Protein AF-A0A1H8YNR8-F1 (afdb_monomer_lite)

Secondary structure (DSSP, 8-state):
-----GGGGS----S----SSEEE-TTS-HHHHHHHHHHHHS-SSHHHHHHHHHHHHHHHHHTT-HHHHHHHHHHHHHHHHHHHHHHHHHHH-----SS---GGGSSTTSSEEEGGGGGGG-HHHHHHHHHHHHHHHHHHH-GGGGGS-TTHHHHHHHHHHHHHHHHHHTHHHHHHHHHHHTSGGGHHHHHHHHHHHHHHHHHHHHHHHHHHHHHHHHHHHHHHHHHHHHHHHHHHHHHHHHTS-HHHHHHHHHHHHHHHHHHHHHHHHHTT----TTTS---S----HHHHHHHHHHHHTTGGGGTS-------

Radius of gyration: 39.48 Å; chains: 1; bounding box: 94×90×101 Å

Organism: NCBI:txid394193

Foldseek 3Di:
DDPPDLVVPPPPPDPPLLPAFKAWDLPDDPVRLVVVLCCQLPPVCLVVLLVVLVVQLVVCVVVVNVVSNVSSVVSNVVSNVSSVLSNCCVRHVDHPDPPDDRPCLPDALPTMHGLVNCVVVDPLLSVLSRLLRVLLSLCVPQSLCVVDDVCVSSVSSNLSSVLNVLSVVCPVLSVVLVVLCVDPVSVVVSVVSVVVNVVSSVVSSVSSVVSNVVSVVSVVVSVVVVVVVVVVVVVVVVVVVVVPDVVVVVVVVVVVVVVVVVVVVVVCVVVVVDDDPVPPPPDDDDDDVVNVVVVVVVVVVCVVVVVPPPPPDDD

Sequence (315 aa):
MARRGITARVTAGSIDEESGGTLWNPHLSLARRVWEIRRTVFSREVPFLVLGGALLVVIGFVAGMWGFALLGAFIVFCGLGTGLANLRCLTLGQCAHPDGLCRLDERPGIALFRSRDFTGMGSMARGIASRAIDAVGELHDTPAHAWLDPGLPSTAHRLAWEVLHCLDRTRRARTLAFQLAQNPAHAVLAGALAEAIDALDHRLDEAAQSLSGCAVLAREWTRALHDAELRRDGEQELRSTRMIAPDALTAATESLLQQTFCRVTAARDLTDSGPFPWEQPRTTRFPSAAGHQFTEAARRFGIQRRLTGEETGLS

pLDDT: mean 82.24, std 17.2, range [38.12, 98.44]

Structure (mmCIF, N/CA/C/O backbone):
data_AF-A0A1H8YNR8-F1
#
_entry.id   AF-A0A1H8YNR8-F1
#
loop_
_atom_site.group_PDB
_atom_site.id
_atom_site.type_symbol
_atom_site.label_atom_id
_atom_site.label_alt_id
_atom_site.label_comp_id
_atom_site.label_asym_id
_atom_site.label_entity_id
_atom_site.label_seq_id
_atom_site.pdbx_PDB_ins_code
_atom_site.Cartn_x
_atom_site.Cartn_y
_atom_site.Cartn_z
_atom_site.occupancy
_atom_site.B_iso_or_equiv
_atom_site.auth_seq_id
_atom_site.auth_comp_id
_a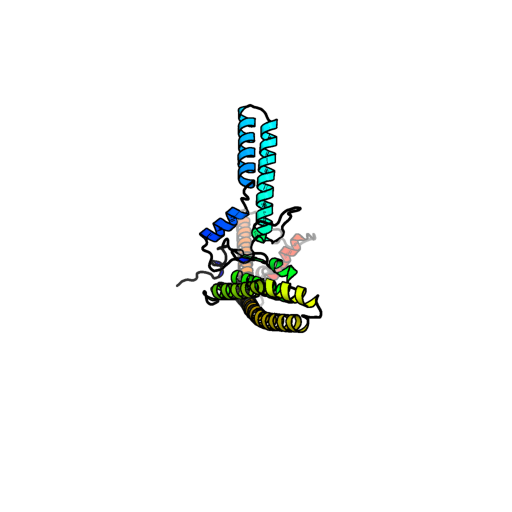tom_site.auth_asym_id
_atom_site.auth_atom_id
_atom_site.pdbx_PDB_model_num
ATOM 1 N N . MET A 1 1 ? 0.740 -3.306 -38.869 1.00 40.38 1 MET A N 1
ATOM 2 C CA . MET A 1 1 ? -0.077 -3.750 -37.715 1.00 40.38 1 MET A CA 1
ATOM 3 C C . MET A 1 1 ? 0.793 -3.749 -36.465 1.00 40.38 1 MET A C 1
ATOM 5 O O . MET A 1 1 ? 1.963 -4.093 -36.549 1.00 40.38 1 MET A O 1
ATOM 9 N N . ALA A 1 2 ? 0.273 -3.190 -35.373 1.00 40.12 2 ALA A N 1
ATOM 10 C CA . ALA A 1 2 ? 1.033 -2.442 -34.373 1.00 40.12 2 ALA A CA 1
ATOM 11 C C . ALA A 1 2 ? 1.849 -3.307 -33.395 1.00 40.12 2 ALA A C 1
ATOM 13 O O . ALA A 1 2 ? 1.338 -3.817 -32.405 1.00 40.12 2 ALA A O 1
ATOM 14 N N . ARG A 1 3 ? 3.161 -3.367 -33.637 1.00 45.75 3 ARG A N 1
ATOM 15 C CA . ARG A 1 3 ? 4.204 -3.828 -32.711 1.00 45.75 3 ARG A CA 1
ATOM 16 C C . ARG A 1 3 ? 4.510 -2.711 -31.692 1.00 45.75 3 ARG A C 1
ATOM 18 O O . ARG A 1 3 ? 5.610 -2.172 -31.671 1.00 45.75 3 ARG A O 1
ATOM 25 N N . ARG A 1 4 ? 3.511 -2.273 -30.911 1.00 44.75 4 ARG A N 1
ATOM 26 C CA . ARG A 1 4 ? 3.743 -1.383 -29.756 1.00 44.75 4 ARG A CA 1
ATOM 27 C C . ARG A 1 4 ? 4.123 -2.266 -28.575 1.00 44.75 4 ARG A C 1
ATOM 29 O O . ARG A 1 4 ? 3.295 -3.021 -28.080 1.00 44.75 4 ARG A O 1
ATOM 36 N N . GLY A 1 5 ? 5.410 -2.224 -28.239 1.00 45.09 5 GLY A N 1
ATOM 37 C CA . GLY A 1 5 ? 6.041 -3.064 -27.233 1.00 45.09 5 GLY A CA 1
ATOM 38 C C . GLY A 1 5 ? 5.342 -2.979 -25.885 1.00 45.09 5 GLY A C 1
ATOM 39 O O . GLY A 1 5 ? 5.002 -1.897 -25.411 1.00 45.09 5 GLY A O 1
ATOM 40 N N . ILE A 1 6 ? 5.188 -4.146 -25.270 1.00 52.75 6 ILE A N 1
ATOM 41 C CA . ILE A 1 6 ? 4.871 -4.320 -23.849 1.00 52.75 6 ILE A CA 1
ATOM 42 C C . ILE A 1 6 ? 5.869 -3.511 -22.990 1.00 52.75 6 ILE A C 1
ATOM 44 O O . ILE A 1 6 ? 5.486 -2.908 -21.995 1.00 52.75 6 ILE A O 1
ATOM 48 N N . THR A 1 7 ? 7.097 -3.335 -23.484 1.00 48.94 7 THR A N 1
ATOM 49 C CA . THR A 1 7 ? 8.152 -2.482 -22.922 1.00 48.94 7 THR A CA 1
ATOM 50 C C . THR A 1 7 ? 7.847 -0.978 -22.891 1.00 48.94 7 THR A C 1
ATOM 52 O O . THR A 1 7 ? 8.405 -0.270 -22.060 1.00 48.94 7 THR A O 1
ATOM 55 N N . ALA A 1 8 ? 6.955 -0.450 -23.739 1.00 40.81 8 ALA A N 1
ATOM 56 C CA . ALA A 1 8 ? 6.658 0.990 -23.788 1.00 40.81 8 ALA A CA 1
ATOM 57 C C . ALA A 1 8 ? 5.539 1.431 -22.826 1.00 40.81 8 ALA A C 1
ATOM 59 O O . ALA A 1 8 ? 5.190 2.610 -22.796 1.00 40.81 8 ALA A O 1
ATOM 60 N N . ARG A 1 9 ? 4.947 0.505 -22.060 1.00 43.91 9 ARG A N 1
ATOM 61 C CA . ARG A 1 9 ? 3.825 0.797 -21.151 1.00 43.91 9 ARG A CA 1
ATOM 62 C C . ARG A 1 9 ? 4.182 0.618 -19.668 1.00 43.91 9 ARG A C 1
ATOM 64 O O . ARG A 1 9 ? 3.290 0.483 -18.846 1.00 43.91 9 ARG A O 1
ATOM 71 N N . VAL A 1 10 ? 5.476 0.648 -19.340 1.00 43.91 10 VAL A N 1
ATOM 72 C CA . VAL A 1 10 ? 5.990 0.600 -17.955 1.00 43.91 10 VAL A CA 1
ATOM 73 C C . VAL A 1 10 ? 6.553 1.964 -17.501 1.00 43.91 10 VAL A C 1
ATOM 75 O O . VAL A 1 10 ? 6.881 2.153 -16.340 1.00 43.91 10 VAL A O 1
ATOM 78 N N . THR A 1 11 ? 6.600 2.975 -18.376 1.00 38.22 11 THR A N 1
ATOM 79 C CA . THR A 1 11 ? 7.154 4.316 -18.085 1.00 38.22 11 THR A CA 1
ATOM 80 C C . THR A 1 11 ? 6.099 5.422 -18.026 1.00 38.22 11 THR A C 1
ATOM 82 O O . THR A 1 11 ? 6.303 6.535 -18.504 1.00 38.22 11 THR A O 1
ATOM 85 N N . ALA A 1 12 ? 4.967 5.137 -17.391 1.00 38.25 12 ALA A N 1
ATOM 86 C CA . ALA A 1 12 ? 4.150 6.179 -16.782 1.00 38.25 12 ALA A CA 1
ATOM 87 C C . ALA A 1 12 ? 4.132 5.897 -15.282 1.00 38.25 12 ALA A C 1
ATOM 89 O O . ALA A 1 12 ? 3.215 5.255 -14.785 1.00 38.25 12 ALA A O 1
ATOM 90 N N . GLY A 1 13 ? 5.187 6.328 -14.584 1.00 38.12 13 GLY A N 1
ATOM 91 C CA . GLY A 1 13 ? 5.163 6.417 -13.128 1.00 38.12 13 GLY A CA 1
ATOM 92 C C . GLY A 1 13 ? 4.046 7.379 -12.746 1.00 38.12 13 GLY A C 1
ATOM 93 O O . GLY A 1 13 ? 4.208 8.597 -12.836 1.00 38.12 13 GLY A O 1
ATOM 94 N N . SER A 1 14 ? 2.874 6.826 -12.439 1.00 41.03 14 SER A N 1
ATOM 95 C CA . SER A 1 14 ? 1.768 7.571 -11.866 1.00 41.03 14 SER A CA 1
ATOM 96 C C . SER A 1 14 ? 2.182 8.023 -10.478 1.00 41.03 14 SER A C 1
ATOM 98 O O . SER A 1 14 ? 2.732 7.253 -9.703 1.00 41.03 14 SER A O 1
ATOM 100 N N . ILE A 1 15 ? 1.853 9.266 -10.152 1.00 43.34 15 ILE A N 1
ATOM 101 C CA . ILE A 1 15 ? 2.054 9.911 -8.845 1.00 43.34 15 ILE A CA 1
ATOM 102 C C . ILE A 1 15 ? 1.228 9.227 -7.717 1.00 43.34 15 ILE A C 1
ATOM 104 O O . ILE A 1 15 ? 1.215 9.692 -6.585 1.00 43.34 15 ILE A O 1
ATOM 108 N N . ASP A 1 16 ? 0.594 8.088 -7.997 1.00 46.31 16 ASP A N 1
ATOM 109 C CA . ASP A 1 16 ? -0.162 7.256 -7.058 1.00 46.31 16 ASP A CA 1
ATOM 110 C C . ASP A 1 16 ? 0.677 6.072 -6.538 1.00 46.31 16 ASP A C 1
ATOM 112 O O . ASP A 1 16 ? 0.177 4.962 -6.405 1.00 46.31 16 ASP A O 1
ATOM 116 N N . GLU A 1 17 ? 1.965 6.292 -6.258 1.00 47.72 17 GLU A N 1
ATOM 117 C CA . GLU A 1 17 ? 2.782 5.337 -5.499 1.00 47.72 17 GLU A CA 1
ATOM 118 C C . GLU A 1 17 ? 2.290 5.391 -4.037 1.00 47.72 17 GLU A C 1
ATOM 120 O O . GLU A 1 17 ? 2.784 6.161 -3.207 1.00 47.72 17 GLU A O 1
ATOM 125 N N . GLU A 1 18 ? 1.214 4.649 -3.745 1.00 50.44 18 GLU A N 1
ATOM 126 C CA . GLU A 1 18 ? 0.575 4.505 -2.426 1.00 50.44 18 GLU A CA 1
ATOM 127 C C . GLU A 1 18 ? 1.484 3.639 -1.524 1.00 50.44 18 GLU A C 1
ATOM 129 O O . GLU A 1 18 ? 1.101 2.599 -0.995 1.00 50.44 18 GLU A O 1
ATOM 134 N N . SER A 1 19 ? 2.749 4.046 -1.367 1.00 47.44 19 SER A N 1
ATOM 135 C CA . SER A 1 19 ? 3.741 3.288 -0.613 1.00 47.44 19 SER A CA 1
ATOM 136 C C . SER A 1 19 ? 3.553 3.527 0.888 1.00 47.44 19 SER A C 1
ATOM 138 O O . SER A 1 19 ? 3.865 4.608 1.394 1.00 47.44 19 SER A O 1
ATOM 140 N N . GLY A 1 20 ? 3.111 2.499 1.614 1.00 57.16 20 GLY A N 1
ATOM 141 C CA . GLY A 1 20 ? 3.357 2.390 3.055 1.00 57.16 20 GLY A CA 1
ATOM 142 C C . GLY A 1 20 ? 2.127 2.455 3.956 1.00 57.16 20 GLY A C 1
ATOM 143 O O . GLY A 1 20 ? 1.989 3.366 4.768 1.00 57.16 20 GLY A O 1
ATOM 144 N N . GLY A 1 21 ? 1.272 1.431 3.908 1.00 76.31 21 GLY A N 1
ATOM 145 C CA . GLY A 1 21 ? 0.349 1.147 5.014 1.00 76.31 21 GLY A CA 1
ATOM 146 C C . GLY A 1 21 ? -0.762 2.182 5.220 1.00 76.31 21 GLY A C 1
ATOM 147 O O . GLY A 1 21 ? -1.295 2.287 6.331 1.00 76.31 21 GLY A O 1
ATOM 148 N N . THR A 1 22 ? -1.116 2.929 4.170 1.00 88.75 22 THR A N 1
ATOM 149 C CA . THR A 1 22 ? -2.253 3.855 4.148 1.00 88.75 22 THR A CA 1
ATOM 150 C C . THR A 1 22 ? -3.219 3.488 3.027 1.00 88.75 22 THR A C 1
ATOM 152 O O . THR A 1 22 ? -2.767 3.140 1.946 1.00 88.75 22 THR A O 1
ATOM 155 N N . LEU A 1 23 ? -4.523 3.613 3.264 1.00 92.44 23 LEU A N 1
ATOM 156 C CA . LEU A 1 23 ? -5.569 3.445 2.258 1.00 92.44 23 LEU A CA 1
ATOM 157 C C . LEU A 1 23 ? -6.433 4.703 2.218 1.00 92.44 23 LEU A C 1
ATOM 159 O O . LEU A 1 23 ? -7.074 5.047 3.218 1.00 92.44 23 LEU A O 1
ATOM 163 N N . TRP A 1 24 ? -6.474 5.391 1.078 1.00 92.62 24 TRP A N 1
ATOM 164 C CA . TRP A 1 24 ? -7.341 6.563 0.906 1.00 92.62 24 TRP A CA 1
ATOM 165 C C . TRP A 1 24 ? -8.812 6.181 0.733 1.00 92.62 24 TRP A C 1
ATOM 167 O O . TRP A 1 24 ? -9.140 5.122 0.208 1.00 92.62 24 TRP A O 1
ATOM 177 N N . ASN A 1 25 ? -9.725 7.073 1.113 1.00 94.00 25 ASN A N 1
ATOM 178 C CA . ASN A 1 25 ? -11.150 6.870 0.873 1.00 94.00 25 ASN A CA 1
ATOM 179 C C . ASN A 1 25 ? -11.435 6.845 -0.649 1.00 94.00 25 ASN A C 1
ATOM 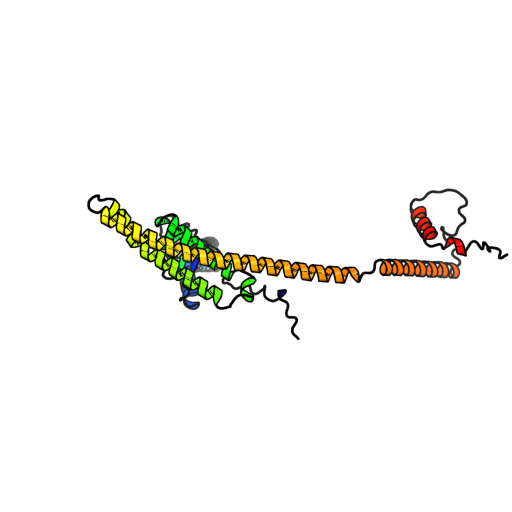181 O O . ASN A 1 25 ? -11.162 7.836 -1.348 1.00 94.00 25 ASN A O 1
ATOM 185 N N . PRO A 1 26 ? -11.999 5.747 -1.189 1.00 94.00 26 PRO A N 1
ATOM 186 C CA . PRO A 1 26 ? -12.249 5.599 -2.621 1.00 94.00 26 PRO A CA 1
ATOM 187 C C . PRO A 1 26 ? -13.319 6.569 -3.139 1.00 94.00 26 PRO A C 1
ATOM 189 O O . PRO A 1 26 ? -13.349 6.870 -4.329 1.00 94.00 26 PRO A O 1
ATOM 192 N N . HIS A 1 27 ? -14.165 7.111 -2.261 1.00 93.50 27 HIS A N 1
ATOM 193 C CA . HIS A 1 27 ? -15.209 8.074 -2.618 1.00 93.50 27 HIS A CA 1
ATOM 194 C C . HIS A 1 27 ? -14.721 9.528 -2.631 1.00 93.50 27 HIS A C 1
ATOM 196 O O . HIS A 1 27 ? -15.471 10.428 -3.018 1.00 93.50 27 HIS A O 1
ATOM 202 N N . LEU A 1 28 ? -13.479 9.791 -2.213 1.00 91.50 28 LEU A N 1
ATOM 203 C CA . LEU A 1 28 ? -12.917 11.134 -2.289 1.00 91.50 28 LEU A CA 1
ATOM 204 C C . LEU A 1 28 ? -12.504 11.484 -3.714 1.00 91.50 28 LEU A C 1
ATOM 206 O O . LEU A 1 28 ? -11.712 10.780 -4.338 1.00 91.50 28 LEU A O 1
ATOM 210 N N . SER A 1 29 ? -12.958 12.647 -4.181 1.00 92.06 29 SER A N 1
ATOM 211 C CA . SER A 1 29 ? -12.453 13.239 -5.417 1.00 92.06 29 SER A CA 1
ATOM 212 C C . SER A 1 29 ? -10.966 13.583 -5.296 1.00 92.06 29 SER A C 1
ATOM 214 O O . SER A 1 29 ? -10.481 13.938 -4.219 1.00 92.06 29 SER A O 1
ATOM 216 N N . LEU A 1 30 ? -10.240 13.550 -6.417 1.00 89.25 30 LEU A N 1
ATOM 217 C CA . LEU A 1 30 ? -8.812 13.888 -6.455 1.00 89.25 30 LEU A CA 1
ATOM 218 C C . LEU A 1 30 ? -8.541 15.303 -5.925 1.00 89.25 30 LEU A C 1
ATOM 220 O O . LEU A 1 30 ? -7.628 15.499 -5.130 1.00 89.25 30 LEU A O 1
ATOM 224 N N . ALA A 1 31 ? -9.391 16.277 -6.268 1.00 91.06 31 ALA A N 1
ATOM 225 C CA . ALA A 1 31 ? -9.300 17.636 -5.730 1.00 91.06 31 ALA A CA 1
ATOM 226 C C . ALA A 1 31 ? -9.410 17.658 -4.198 1.00 91.06 31 ALA A C 1
ATOM 228 O O . ALA A 1 31 ? -8.692 18.407 -3.534 1.00 91.06 31 ALA A O 1
ATOM 229 N N . ARG A 1 32 ? -10.278 16.813 -3.625 1.00 90.00 32 ARG A N 1
ATOM 230 C CA . ARG A 1 32 ? -10.413 16.702 -2.175 1.00 90.00 32 ARG A CA 1
ATOM 231 C C . ARG A 1 32 ? -9.222 15.987 -1.545 1.00 90.00 32 ARG A C 1
ATOM 233 O O . ARG A 1 32 ? -8.761 16.456 -0.513 1.00 90.00 32 ARG A O 1
ATOM 240 N N . ARG A 1 33 ? -8.685 14.932 -2.168 1.00 89.19 33 ARG A N 1
ATOM 241 C CA . ARG A 1 33 ? -7.444 14.272 -1.715 1.00 89.19 33 ARG A CA 1
ATOM 242 C C . ARG A 1 33 ? -6.282 15.258 -1.684 1.00 89.19 33 ARG A C 1
ATOM 244 O O . ARG A 1 33 ? -5.682 15.452 -0.635 1.00 89.19 33 ARG A O 1
ATOM 251 N N . VAL A 1 34 ? -6.040 15.968 -2.788 1.00 88.25 34 VAL A N 1
ATOM 252 C CA . VAL A 1 34 ? -5.007 17.014 -2.877 1.00 88.25 34 VAL A CA 1
ATOM 253 C C . VAL A 1 34 ? -5.234 18.101 -1.830 1.00 88.25 34 VAL A C 1
ATOM 255 O O . VAL A 1 34 ? -4.279 18.568 -1.213 1.00 88.25 34 VAL A O 1
ATOM 258 N N . TRP A 1 35 ? -6.486 18.496 -1.592 1.00 89.25 35 TRP A N 1
ATOM 259 C CA . TRP A 1 35 ? -6.807 19.464 -0.549 1.00 89.25 35 TRP A CA 1
ATOM 260 C C . TRP A 1 35 ? -6.486 18.944 0.855 1.00 89.25 35 TRP A C 1
ATOM 262 O O . TRP A 1 35 ? -5.889 19.690 1.625 1.00 89.25 35 TRP A O 1
ATOM 272 N N . GLU A 1 36 ? -6.823 17.693 1.188 1.00 86.31 36 GLU A N 1
ATOM 273 C CA . GLU A 1 36 ? -6.470 17.100 2.486 1.00 86.31 36 GLU A CA 1
ATOM 274 C C . GLU A 1 36 ? -4.947 16.964 2.629 1.00 86.31 36 GLU A C 1
ATOM 276 O O . GLU A 1 36 ? -4.409 17.416 3.635 1.00 86.31 36 GLU A O 1
ATOM 281 N N . ILE A 1 37 ? -4.234 16.480 1.602 1.00 85.12 37 ILE A N 1
ATOM 282 C CA . ILE A 1 37 ? -2.759 16.407 1.585 1.00 85.12 37 ILE A CA 1
ATOM 283 C C . ILE A 1 37 ? -2.151 17.797 1.804 1.00 85.12 37 ILE A C 1
ATOM 285 O O . ILE A 1 37 ? -1.277 17.994 2.649 1.00 85.12 37 ILE A O 1
ATOM 289 N N . ARG A 1 38 ? -2.632 18.807 1.071 1.00 85.50 38 ARG A N 1
ATOM 290 C CA . ARG A 1 38 ? -2.169 20.189 1.226 1.00 85.50 38 ARG A CA 1
ATOM 291 C C . ARG A 1 38 ? -2.467 20.694 2.633 1.00 85.50 38 ARG A C 1
ATOM 293 O O . ARG A 1 38 ? -1.611 21.308 3.256 1.00 85.50 38 ARG A O 1
ATOM 300 N N . ARG A 1 39 ? -3.656 20.427 3.158 1.00 82.81 39 ARG A N 1
ATOM 301 C CA . ARG A 1 39 ? -4.064 20.851 4.499 1.00 82.81 39 ARG A CA 1
ATOM 302 C C . ARG A 1 39 ? -3.243 20.182 5.606 1.00 82.81 39 ARG A C 1
ATOM 304 O O . ARG A 1 39 ? -3.062 20.796 6.657 1.00 82.81 39 ARG A O 1
ATOM 311 N N . THR A 1 40 ? -2.755 18.960 5.393 1.00 79.19 40 THR A N 1
ATOM 312 C CA . THR A 1 40 ? -1.908 18.241 6.356 1.00 79.19 40 THR A CA 1
ATOM 313 C C . THR A 1 40 ? -0.450 18.673 6.275 1.00 79.19 40 THR A C 1
ATOM 315 O O . THR A 1 40 ? 0.176 18.874 7.311 1.00 79.19 40 THR A O 1
ATOM 318 N N . VAL A 1 41 ? 0.084 18.871 5.065 1.00 81.25 41 VAL A N 1
ATOM 319 C CA . VAL A 1 41 ? 1.468 19.337 4.856 1.00 81.25 41 VAL A CA 1
ATOM 320 C C . VAL A 1 41 ? 1.616 20.788 5.311 1.00 81.25 41 VAL A C 1
ATOM 322 O O . VAL A 1 41 ? 2.496 21.112 6.110 1.00 81.25 41 VAL A O 1
ATOM 325 N N . PHE A 1 42 ? 0.708 21.653 4.863 1.00 82.25 42 PHE A N 1
ATOM 326 C CA . PHE A 1 42 ? 0.627 23.047 5.279 1.00 82.25 42 PHE A CA 1
ATOM 327 C C . PHE A 1 42 ? -0.256 23.151 6.521 1.00 82.25 42 PHE A C 1
ATOM 329 O O . PHE A 1 42 ? -1.378 23.669 6.472 1.00 82.25 42 PHE A O 1
ATOM 336 N N . SER A 1 43 ? 0.264 22.663 7.654 1.00 78.69 43 SER A N 1
ATOM 337 C CA . SER A 1 43 ? -0.311 23.002 8.958 1.00 78.69 43 SER A CA 1
ATOM 338 C C . SER A 1 43 ? -0.428 24.526 9.070 1.00 78.69 43 SER A C 1
ATOM 340 O O . SER A 1 43 ? 0.262 25.257 8.362 1.00 78.69 43 SER A O 1
ATOM 342 N N . ARG A 1 44 ? -1.311 25.033 9.940 1.00 78.06 44 ARG A N 1
ATOM 343 C CA . ARG A 1 44 ? -1.596 26.477 10.007 1.00 78.06 44 ARG A CA 1
ATOM 344 C C . ARG A 1 44 ? -0.320 27.316 10.161 1.00 78.06 44 ARG A C 1
ATOM 346 O O . ARG A 1 44 ? -0.299 28.421 9.651 1.00 78.06 44 ARG A O 1
ATOM 353 N N . GLU A 1 45 ? 0.720 26.780 10.794 1.00 83.31 45 GLU A N 1
ATOM 354 C CA . GLU A 1 45 ? 1.971 27.469 11.132 1.00 83.31 45 GLU A CA 1
ATOM 355 C C . GLU A 1 45 ? 3.029 27.439 10.021 1.00 83.31 45 GLU A C 1
ATOM 357 O O . GLU A 1 45 ? 3.720 28.435 9.819 1.00 83.31 45 GLU A O 1
ATOM 362 N N . VAL A 1 46 ? 3.134 26.341 9.261 1.00 86.69 46 VAL A N 1
ATOM 363 C CA . VAL A 1 46 ? 4.154 26.171 8.206 1.00 86.69 46 VAL A CA 1
ATOM 364 C C . VAL A 1 46 ? 4.165 27.314 7.179 1.00 86.69 46 VAL A C 1
ATOM 366 O O . VAL A 1 46 ? 5.242 27.865 6.945 1.00 86.69 46 VAL A O 1
ATOM 369 N N . PRO A 1 47 ? 3.035 27.738 6.570 1.00 87.31 47 PRO A N 1
ATOM 370 C CA . PRO A 1 47 ? 3.071 28.814 5.589 1.00 87.31 47 PRO A CA 1
ATOM 371 C C . PRO A 1 47 ? 3.457 30.150 6.229 1.00 87.31 47 PRO A C 1
ATOM 373 O O . PRO A 1 47 ? 4.165 30.920 5.590 1.00 87.31 47 PRO A O 1
ATOM 376 N N . PHE A 1 48 ? 3.061 30.421 7.480 1.00 91.12 48 PHE A N 1
ATOM 377 C CA . PHE A 1 48 ? 3.459 31.650 8.173 1.00 91.12 48 PHE A CA 1
ATOM 378 C C . PHE A 1 48 ? 4.949 31.660 8.515 1.00 91.12 48 PHE A C 1
ATOM 380 O O . PHE A 1 48 ? 5.587 32.694 8.340 1.00 91.12 48 PHE A O 1
ATOM 387 N N . LEU A 1 49 ? 5.520 30.525 8.932 1.00 91.56 49 LEU A N 1
ATOM 388 C CA . LEU A 1 49 ? 6.962 30.393 9.157 1.00 91.56 49 LEU A CA 1
ATOM 389 C C . LEU A 1 49 ? 7.741 30.606 7.858 1.00 91.56 49 LEU A C 1
ATOM 391 O O . LEU A 1 49 ? 8.659 31.419 7.821 1.00 91.56 49 LEU A O 1
ATOM 395 N N . VAL A 1 50 ? 7.343 29.939 6.772 1.00 93.00 50 VAL A N 1
ATOM 396 C CA . VAL A 1 50 ? 8.029 30.066 5.478 1.00 93.00 50 VAL A CA 1
ATOM 397 C C . VAL A 1 50 ? 7.906 31.488 4.922 1.00 93.00 50 VAL A C 1
ATOM 399 O O . VAL A 1 50 ? 8.911 32.064 4.515 1.00 93.00 50 VAL A O 1
ATOM 402 N N . LEU A 1 51 ? 6.712 32.090 4.944 1.00 95.50 51 LEU A N 1
ATOM 403 C CA . LEU A 1 51 ? 6.505 33.465 4.470 1.00 95.50 51 LEU A CA 1
ATOM 404 C C . LEU A 1 51 ? 7.231 34.493 5.347 1.00 95.50 51 LEU A C 1
ATOM 406 O O . LEU A 1 51 ? 7.883 35.388 4.816 1.00 95.50 51 LEU A O 1
ATOM 410 N N . GLY A 1 52 ? 7.151 34.361 6.674 1.00 94.00 52 GLY A N 1
ATOM 411 C CA . GLY A 1 52 ? 7.824 35.255 7.617 1.00 94.00 52 GLY A CA 1
ATOM 412 C C . GLY A 1 52 ? 9.347 35.165 7.514 1.00 94.00 52 GLY A C 1
ATOM 413 O O . GLY A 1 52 ? 10.023 36.190 7.443 1.00 94.00 52 GLY A O 1
ATOM 414 N N . GLY A 1 53 ? 9.886 33.948 7.416 1.00 95.75 53 GLY A N 1
ATOM 415 C CA . GLY A 1 53 ? 11.308 33.716 7.176 1.00 95.75 53 GLY A CA 1
ATOM 416 C C . GLY A 1 53 ? 11.766 34.282 5.830 1.00 95.75 53 GLY A C 1
ATOM 417 O O . GLY A 1 53 ? 12.766 34.994 5.781 1.00 95.75 53 GLY A O 1
ATOM 418 N N . ALA A 1 54 ? 11.008 34.059 4.752 1.00 96.44 54 ALA A N 1
ATOM 419 C CA . ALA A 1 54 ? 11.322 34.609 3.432 1.00 96.44 54 ALA A CA 1
ATOM 420 C C . ALA A 1 54 ? 11.308 36.147 3.425 1.00 96.44 54 ALA A C 1
ATOM 422 O O . ALA A 1 54 ? 12.192 36.769 2.835 1.00 96.44 54 ALA A O 1
ATOM 423 N N . LEU A 1 55 ? 10.357 36.771 4.125 1.00 97.38 55 LEU A N 1
ATOM 424 C CA . LEU A 1 55 ? 10.309 38.224 4.275 1.00 97.38 55 LEU A CA 1
ATOM 425 C C . LEU A 1 55 ? 11.545 38.758 5.020 1.00 97.38 55 LEU A C 1
ATOM 427 O O . LEU A 1 55 ? 12.132 39.747 4.585 1.00 97.38 55 LEU A O 1
ATOM 431 N N . LEU A 1 56 ? 11.986 38.083 6.088 1.00 95.75 56 LEU A N 1
ATOM 432 C CA . LEU A 1 56 ? 13.221 38.432 6.806 1.00 95.75 56 LEU A CA 1
ATOM 433 C C . LEU A 1 56 ? 14.467 38.301 5.921 1.00 95.75 56 LEU A C 1
ATOM 435 O O . LEU A 1 56 ? 15.356 39.150 6.007 1.00 95.75 56 LEU A O 1
ATOM 439 N N . VAL A 1 57 ? 14.510 37.297 5.037 1.00 96.62 57 VAL A N 1
ATOM 440 C CA . VAL A 1 57 ? 15.579 37.165 4.033 1.00 96.62 57 VAL A CA 1
ATOM 441 C C . VAL A 1 57 ? 15.628 38.395 3.133 1.00 96.62 57 VAL A C 1
ATOM 443 O O . VAL A 1 57 ? 16.684 39.012 2.999 1.00 96.62 57 VAL A O 1
ATOM 446 N N . VAL A 1 58 ? 14.487 38.789 2.562 1.00 96.94 58 VAL A N 1
ATOM 447 C CA . VAL A 1 58 ? 14.399 39.955 1.669 1.00 96.94 58 VAL A CA 1
ATOM 448 C C . VAL A 1 58 ? 14.808 41.240 2.392 1.00 96.94 58 VAL A C 1
ATOM 450 O O . VAL A 1 58 ? 15.627 41.993 1.867 1.00 96.94 58 VAL A O 1
ATOM 453 N N . ILE A 1 59 ? 14.304 41.471 3.610 1.00 95.81 59 ILE A N 1
ATOM 454 C CA . ILE A 1 59 ? 14.666 42.645 4.422 1.00 95.81 59 ILE A CA 1
ATOM 455 C C . ILE A 1 59 ? 16.173 42.661 4.712 1.00 95.81 59 ILE A C 1
ATOM 457 O O . ILE A 1 59 ? 16.813 43.700 4.557 1.00 95.81 59 ILE A O 1
ATOM 461 N N . GLY A 1 60 ? 16.749 41.516 5.089 1.00 96.12 60 GLY A N 1
ATOM 462 C CA . GLY A 1 60 ? 18.179 41.387 5.364 1.00 96.12 60 GLY A CA 1
ATOM 463 C C . GLY A 1 60 ? 19.051 41.735 4.158 1.00 96.12 60 GLY A C 1
ATOM 464 O O . GLY A 1 60 ? 20.014 42.485 4.306 1.00 96.12 60 GLY A O 1
ATOM 465 N N . PHE A 1 61 ? 18.687 41.264 2.960 1.00 96.25 61 PHE A N 1
ATOM 466 C CA . PHE A 1 61 ? 19.403 41.599 1.724 1.00 96.25 61 PHE A CA 1
ATOM 467 C C . PHE A 1 61 ? 19.282 43.080 1.352 1.00 96.25 61 PHE A C 1
ATOM 469 O O . PHE A 1 61 ? 20.295 43.714 1.066 1.00 96.25 61 PHE A O 1
ATOM 476 N N . VAL A 1 62 ? 18.070 43.644 1.386 1.00 96.69 62 VAL A N 1
ATOM 477 C CA . VAL A 1 62 ? 17.830 45.051 1.014 1.00 96.69 62 VAL A CA 1
ATOM 478 C C . VAL A 1 62 ? 18.540 46.012 1.969 1.00 96.69 62 VAL A C 1
ATOM 480 O O . VAL A 1 62 ? 19.081 47.024 1.534 1.00 96.69 62 VAL A O 1
ATOM 483 N N . ALA A 1 63 ? 18.580 45.687 3.262 1.00 95.31 63 ALA A N 1
ATOM 484 C CA . ALA A 1 63 ? 19.231 46.518 4.271 1.00 95.31 63 ALA A CA 1
ATOM 485 C C . ALA A 1 63 ? 20.742 46.252 4.430 1.00 95.31 63 ALA A C 1
ATOM 487 O O . ALA A 1 63 ? 21.383 46.900 5.255 1.00 95.31 63 ALA A O 1
ATOM 488 N N . GLY A 1 64 ? 21.318 45.284 3.704 1.00 94.69 64 GLY A N 1
ATOM 489 C CA . GLY A 1 64 ? 22.721 44.877 3.869 1.00 94.69 64 GLY A CA 1
ATOM 490 C C . GLY A 1 64 ? 23.030 44.206 5.217 1.00 94.69 64 GLY A C 1
ATOM 491 O O . GLY A 1 64 ? 24.188 44.125 5.626 1.00 94.69 64 GLY A O 1
ATOM 492 N N . MET A 1 65 ? 22.007 43.721 5.926 1.00 95.56 65 MET A N 1
ATOM 493 C CA . MET A 1 65 ? 22.121 43.103 7.247 1.00 95.56 65 MET A CA 1
ATOM 494 C C . MET A 1 65 ? 22.068 41.573 7.146 1.00 95.56 65 MET A C 1
ATOM 496 O O . MET A 1 65 ? 21.010 40.953 7.289 1.00 95.56 65 MET A O 1
ATOM 500 N N . TRP A 1 66 ? 23.233 40.946 6.971 1.00 94.50 66 TRP A N 1
ATOM 501 C CA . TRP A 1 66 ? 23.363 39.488 6.828 1.00 94.50 66 TRP A CA 1
ATOM 502 C C . TRP A 1 66 ? 22.750 38.678 7.983 1.00 94.50 66 TRP A C 1
ATOM 504 O O . TRP A 1 66 ? 22.250 37.579 7.753 1.00 94.50 66 TRP A O 1
ATOM 514 N N . GLY A 1 67 ? 22.715 39.222 9.206 1.00 93.81 67 GLY A N 1
ATOM 515 C CA . GLY A 1 67 ? 22.098 38.556 10.360 1.00 93.81 67 GLY A CA 1
ATOM 516 C C . GLY A 1 67 ? 20.607 38.251 10.166 1.00 93.81 67 GLY A C 1
ATOM 517 O O . GLY A 1 67 ? 20.167 37.137 10.447 1.00 93.81 67 GLY A O 1
ATOM 518 N N . PHE A 1 68 ? 19.838 39.196 9.610 1.00 92.50 68 PHE A N 1
ATOM 519 C CA . PHE A 1 68 ? 18.420 38.980 9.298 1.00 92.50 68 PHE A CA 1
ATOM 520 C C . PHE A 1 68 ? 18.231 37.988 8.149 1.00 92.50 68 PHE A C 1
ATOM 522 O O . PHE A 1 68 ? 17.305 37.179 8.191 1.00 92.50 68 PHE A O 1
ATOM 529 N N . ALA A 1 69 ? 19.139 37.998 7.167 1.00 94.31 69 ALA A N 1
ATOM 530 C CA . ALA A 1 69 ? 19.099 37.048 6.063 1.00 94.31 69 ALA A CA 1
ATOM 531 C C . ALA A 1 69 ? 19.331 35.603 6.533 1.00 94.31 69 ALA A C 1
ATOM 533 O O . ALA A 1 69 ? 18.564 34.710 6.174 1.00 94.31 69 ALA A O 1
ATOM 534 N N . LEU A 1 70 ? 20.330 35.374 7.389 1.00 96.50 70 LEU A N 1
ATOM 535 C CA . LEU A 1 70 ? 20.609 34.049 7.952 1.00 96.50 70 LEU A CA 1
ATOM 536 C C . LEU A 1 70 ? 19.488 33.566 8.879 1.00 96.50 70 LEU A C 1
ATOM 538 O O . LEU A 1 70 ? 19.070 32.413 8.777 1.00 96.50 70 LEU A O 1
ATOM 542 N N . LEU A 1 71 ? 18.957 34.444 9.738 1.00 95.50 71 LEU A N 1
ATOM 543 C CA . LEU A 1 71 ? 17.823 34.112 10.603 1.00 95.50 71 LEU A CA 1
ATOM 544 C C . LEU A 1 71 ? 16.573 33.765 9.782 1.00 95.50 71 LEU A C 1
ATOM 546 O O .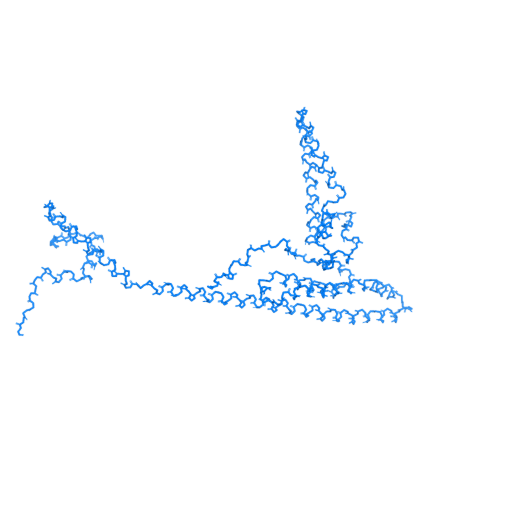 LEU A 1 71 ? 15.914 32.762 10.053 1.00 95.50 71 LEU A O 1
ATOM 550 N N . GLY A 1 72 ? 16.264 34.559 8.755 1.00 95.25 72 GLY A N 1
ATOM 551 C CA . GLY A 1 72 ? 15.154 34.291 7.847 1.00 95.25 72 GLY A CA 1
ATOM 552 C C . GLY A 1 72 ? 15.307 32.950 7.126 1.00 95.25 72 GLY A C 1
ATOM 553 O O . GLY A 1 72 ? 14.366 32.157 7.104 1.00 95.25 72 GLY A O 1
ATOM 554 N N . ALA A 1 73 ? 16.505 32.651 6.613 1.00 95.62 73 ALA A N 1
ATOM 555 C CA . ALA A 1 73 ? 16.806 31.377 5.963 1.00 95.62 73 ALA A CA 1
ATOM 556 C C . ALA A 1 73 ? 16.659 30.188 6.926 1.00 95.62 73 ALA A C 1
ATOM 558 O O . ALA A 1 73 ? 16.078 29.167 6.555 1.00 95.62 73 ALA A O 1
ATOM 559 N N . PHE A 1 74 ? 17.111 30.334 8.176 1.00 96.75 74 PHE A N 1
ATOM 560 C CA . PHE A 1 74 ? 16.920 29.327 9.219 1.00 96.75 74 PHE A CA 1
ATOM 561 C C . PHE A 1 74 ? 15.433 29.078 9.510 1.00 96.75 74 PHE A C 1
ATOM 563 O O . PHE A 1 74 ? 15.001 27.929 9.562 1.00 96.75 74 PHE A O 1
ATOM 570 N N . ILE A 1 75 ? 14.620 30.134 9.622 1.00 95.56 75 ILE A N 1
ATOM 571 C CA . ILE A 1 75 ? 13.169 30.008 9.834 1.00 95.56 75 ILE A CA 1
ATOM 572 C C . ILE A 1 75 ? 12.494 29.299 8.647 1.00 95.56 75 ILE A C 1
ATOM 574 O O . ILE A 1 75 ? 11.664 28.412 8.861 1.00 95.56 75 ILE A O 1
ATOM 578 N N . VAL A 1 76 ? 12.868 29.634 7.404 1.00 95.25 76 VAL A N 1
ATOM 579 C CA . VAL A 1 76 ? 12.373 28.931 6.204 1.00 95.25 76 VAL A CA 1
ATOM 580 C C . VAL A 1 76 ? 12.749 27.453 6.250 1.00 95.25 76 VAL A C 1
ATOM 582 O O . VAL A 1 76 ? 11.890 26.602 6.020 1.00 95.25 76 VAL A O 1
ATOM 585 N N . PHE A 1 77 ? 14.003 27.139 6.582 1.00 94.81 77 PHE A N 1
ATOM 586 C CA . PHE A 1 77 ? 14.479 25.762 6.693 1.00 94.81 77 PHE A CA 1
ATOM 587 C C . PHE A 1 77 ? 13.690 24.971 7.744 1.00 94.81 77 PHE A C 1
ATOM 589 O O . PHE A 1 77 ? 13.222 23.871 7.453 1.00 94.81 77 PHE A O 1
ATOM 596 N N . CYS A 1 78 ? 13.453 25.552 8.924 1.00 92.62 78 CYS A N 1
ATOM 597 C CA . CYS A 1 78 ? 12.604 24.955 9.956 1.00 92.62 78 CYS A CA 1
ATOM 598 C C . CYS A 1 78 ? 11.167 24.727 9.459 1.00 92.62 78 CYS A C 1
ATOM 600 O O . CYS A 1 78 ? 10.619 23.643 9.647 1.00 92.62 78 CYS A O 1
ATOM 602 N N . GLY A 1 79 ? 10.568 25.705 8.770 1.00 89.88 79 GLY A N 1
ATOM 603 C CA . GLY A 1 79 ? 9.228 25.572 8.190 1.00 89.88 79 GLY A CA 1
ATOM 604 C C . GLY A 1 79 ? 9.129 24.441 7.158 1.00 89.88 79 GLY A C 1
ATOM 605 O O . GLY A 1 79 ? 8.200 23.631 7.214 1.00 89.88 79 GLY A O 1
ATOM 606 N N . LEU A 1 80 ? 10.108 24.341 6.252 1.00 90.69 80 LEU A N 1
ATOM 607 C CA . LEU A 1 80 ? 10.205 23.250 5.276 1.00 90.69 80 LEU A CA 1
ATOM 608 C C . LEU A 1 80 ? 10.415 21.895 5.959 1.00 90.69 80 LEU A C 1
ATOM 610 O O . LEU A 1 80 ? 9.753 20.925 5.590 1.00 90.69 80 LEU A O 1
ATOM 614 N N . GLY A 1 81 ? 11.277 21.835 6.978 1.00 89.12 81 GLY A N 1
ATOM 615 C CA . GLY A 1 81 ? 11.513 20.639 7.786 1.00 89.12 81 GLY A CA 1
ATOM 616 C C . GLY A 1 81 ? 10.235 20.127 8.451 1.00 89.12 81 GLY A C 1
ATOM 617 O O . GLY A 1 81 ? 9.922 18.941 8.342 1.00 89.12 81 GLY A O 1
ATOM 618 N N . THR A 1 82 ? 9.440 21.019 9.049 1.00 87.19 82 THR A N 1
ATOM 619 C CA . THR A 1 82 ? 8.127 20.677 9.621 1.00 87.19 82 THR A CA 1
ATOM 620 C C . THR A 1 82 ? 7.148 20.192 8.550 1.00 87.19 82 THR A C 1
ATOM 622 O O . THR A 1 82 ? 6.461 19.192 8.754 1.00 87.19 82 THR A O 1
ATOM 625 N N . GLY A 1 83 ? 7.104 20.841 7.381 1.00 85.50 83 GLY A N 1
ATOM 626 C CA . GLY A 1 83 ? 6.279 20.392 6.252 1.00 85.50 83 GLY A CA 1
ATOM 627 C C . GLY A 1 83 ? 6.652 18.986 5.760 1.00 85.50 83 GLY A C 1
ATOM 628 O O . GLY A 1 83 ? 5.773 18.146 5.562 1.00 85.50 83 GLY A O 1
ATOM 629 N N . LEU A 1 84 ? 7.951 18.701 5.632 1.00 85.88 84 LEU A N 1
ATOM 630 C CA . LEU A 1 84 ? 8.487 17.376 5.293 1.00 85.88 84 LEU A CA 1
ATOM 631 C C . LEU A 1 84 ? 8.182 16.334 6.374 1.00 85.88 84 LEU A C 1
ATOM 633 O O . LEU A 1 84 ? 7.816 15.208 6.043 1.00 85.88 84 LEU A O 1
ATOM 637 N N . ALA A 1 85 ? 8.283 16.692 7.655 1.00 83.56 85 ALA A N 1
ATOM 638 C CA . ALA A 1 85 ? 7.916 15.808 8.759 1.00 83.56 85 ALA A CA 1
ATOM 639 C C . ALA A 1 85 ? 6.417 15.464 8.736 1.00 83.56 85 ALA A C 1
ATOM 641 O O . ALA A 1 85 ? 6.056 14.297 8.887 1.00 83.56 85 ALA A O 1
ATOM 642 N N . ASN A 1 86 ? 5.548 16.444 8.459 1.00 82.50 86 ASN A N 1
ATOM 643 C CA . ASN A 1 86 ? 4.111 16.219 8.277 1.00 82.50 86 ASN A CA 1
ATOM 644 C C . ASN A 1 86 ? 3.829 15.312 7.070 1.00 82.50 86 ASN A C 1
ATOM 646 O O . ASN A 1 86 ? 2.994 14.413 7.158 1.00 82.50 86 ASN A O 1
ATOM 650 N N . LEU A 1 87 ? 4.551 15.504 5.961 1.00 82.06 87 LEU A N 1
ATOM 651 C CA . LEU A 1 87 ? 4.432 14.654 4.776 1.00 82.06 87 LEU A CA 1
ATOM 652 C C . LEU A 1 87 ? 4.889 13.215 5.055 1.00 82.06 87 LEU A C 1
ATOM 654 O O . LEU A 1 87 ? 4.204 12.276 4.658 1.00 82.06 87 LEU A O 1
ATOM 658 N N . ARG A 1 88 ? 6.005 13.019 5.770 1.00 81.12 88 ARG A N 1
ATOM 659 C CA . ARG A 1 88 ? 6.472 11.685 6.198 1.00 81.12 88 ARG A CA 1
ATOM 660 C C . ARG A 1 88 ? 5.495 11.023 7.164 1.00 81.12 88 ARG A C 1
ATOM 662 O O . ARG A 1 88 ? 5.261 9.828 7.072 1.00 81.12 88 ARG A O 1
ATOM 669 N N . CYS A 1 89 ? 4.888 11.791 8.058 1.00 78.62 89 CYS A N 1
ATOM 670 C CA . CYS A 1 89 ? 3.848 11.305 8.958 1.00 78.62 89 CYS A CA 1
ATOM 671 C C . CYS A 1 89 ? 2.581 10.866 8.197 1.00 78.62 89 CYS A C 1
ATOM 673 O O . CYS A 1 89 ? 1.986 9.847 8.550 1.00 78.62 89 CYS A O 1
ATOM 675 N N . LEU A 1 90 ? 2.205 11.579 7.129 1.00 77.81 90 LEU A N 1
ATOM 676 C CA . LEU A 1 90 ? 1.112 11.191 6.233 1.00 77.81 90 LEU A CA 1
ATOM 677 C C . LEU A 1 90 ? 1.441 9.917 5.436 1.00 77.81 90 LEU A C 1
ATOM 679 O O . LEU A 1 90 ? 0.622 9.008 5.408 1.00 77.81 90 LEU A O 1
ATOM 683 N N . THR A 1 91 ? 2.612 9.869 4.800 1.00 72.50 91 THR A N 1
ATOM 684 C CA . THR A 1 91 ? 2.996 8.812 3.841 1.00 72.50 91 THR A CA 1
ATOM 685 C C . THR A 1 91 ? 3.506 7.543 4.513 1.00 72.50 91 THR A C 1
ATOM 687 O O . THR A 1 91 ? 3.111 6.451 4.145 1.00 72.50 91 THR A O 1
ATOM 690 N N . LEU A 1 92 ? 4.357 7.675 5.530 1.00 70.31 92 LEU A N 1
ATOM 691 C CA . LEU A 1 92 ? 5.008 6.544 6.201 1.00 70.31 92 LEU A CA 1
ATOM 692 C C . LEU A 1 92 ? 4.315 6.155 7.510 1.00 70.31 92 LEU A C 1
ATOM 694 O O . LEU A 1 92 ? 4.746 5.221 8.184 1.00 70.31 92 LEU A O 1
ATOM 698 N N . GLY A 1 93 ? 3.321 6.929 7.959 1.00 67.25 93 GLY A N 1
ATOM 699 C CA . GLY A 1 93 ? 2.706 6.732 9.272 1.00 67.25 93 GLY A CA 1
ATOM 700 C C . GLY A 1 93 ? 3.681 6.905 10.447 1.00 67.25 93 GLY A C 1
ATOM 701 O O . GLY A 1 93 ? 3.366 6.489 11.563 1.00 67.25 93 GLY A O 1
ATOM 702 N N . GLN A 1 94 ? 4.855 7.508 10.231 1.00 69.19 94 GLN A N 1
ATOM 703 C CA . GLN A 1 94 ? 5.859 7.794 11.258 1.00 69.19 94 GLN A CA 1
ATOM 704 C C . GLN A 1 94 ? 5.708 9.244 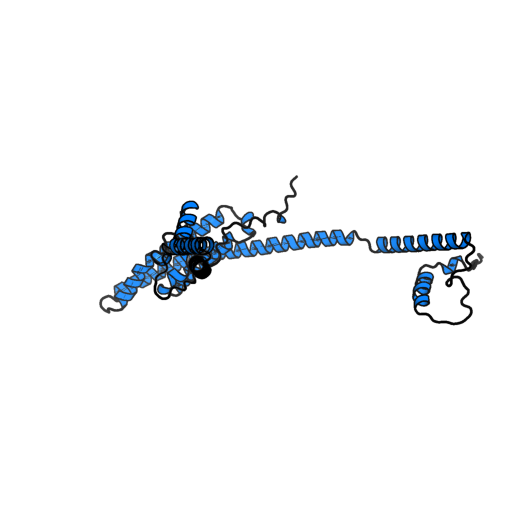11.714 1.00 69.19 94 GLN A C 1
ATOM 706 O O . GLN A 1 94 ? 6.236 10.163 11.091 1.00 69.19 94 GLN A O 1
ATOM 711 N N . CYS A 1 95 ? 4.956 9.466 12.789 1.00 70.12 95 CYS A N 1
ATOM 712 C CA . CYS A 1 95 ? 4.748 10.811 13.317 1.00 70.12 95 CYS A CA 1
ATOM 713 C C . CYS A 1 95 ? 5.670 11.034 14.511 1.00 70.12 95 CYS A C 1
ATOM 715 O O . CYS A 1 95 ? 5.518 10.391 15.544 1.00 70.12 95 CYS A O 1
ATOM 717 N N . ALA A 1 96 ? 6.633 11.940 14.355 1.00 63.53 96 ALA A N 1
ATOM 718 C CA . ALA A 1 96 ? 7.450 12.446 15.449 1.00 63.53 96 ALA A CA 1
ATOM 719 C C . ALA A 1 96 ? 6.797 13.732 15.971 1.00 63.53 96 ALA A C 1
ATOM 721 O O . ALA A 1 96 ? 7.122 14.833 15.526 1.00 63.53 96 ALA A O 1
ATOM 722 N N . HIS A 1 97 ? 5.796 13.588 16.837 1.00 67.56 97 HIS A N 1
ATOM 723 C CA . HIS A 1 97 ? 5.113 14.714 17.476 1.00 67.56 97 HIS A CA 1
ATOM 724 C C . HIS A 1 97 ? 5.202 14.502 18.991 1.00 67.56 97 HIS A C 1
ATOM 726 O O . HIS A 1 97 ? 4.462 13.674 19.515 1.00 67.56 97 HIS A O 1
ATOM 732 N N . PRO A 1 98 ? 6.137 15.176 19.686 1.00 54.34 98 PRO A N 1
ATOM 733 C CA . PRO A 1 98 ? 6.371 14.959 21.115 1.00 54.34 98 PRO A CA 1
ATOM 734 C C . PRO A 1 98 ? 5.140 15.253 21.983 1.00 54.34 98 PRO A C 1
ATOM 736 O O . PRO A 1 98 ? 4.883 14.520 22.929 1.00 54.34 98 PRO A O 1
ATOM 739 N N . ASP A 1 99 ? 4.347 16.263 21.602 1.00 54.34 99 ASP A N 1
ATOM 740 C CA . ASP A 1 99 ? 3.312 16.843 22.471 1.00 54.34 99 ASP A CA 1
ATOM 741 C C . ASP A 1 99 ? 1.933 16.998 21.795 1.00 54.34 99 ASP A C 1
ATOM 743 O O . ASP A 1 99 ? 1.045 17.661 22.330 1.00 54.34 99 ASP A O 1
ATOM 747 N N . GLY A 1 100 ? 1.718 16.418 20.607 1.00 57.19 100 GLY A N 1
ATOM 748 C CA . GLY A 1 100 ? 0.494 16.649 19.833 1.00 57.19 100 GLY A CA 1
ATOM 749 C C . GLY A 1 100 ? 0.024 15.448 19.023 1.00 57.19 100 GLY A C 1
ATOM 750 O O . GLY A 1 100 ? 0.814 14.772 18.369 1.00 57.19 100 GLY A O 1
ATOM 751 N N . LEU A 1 101 ? -1.293 15.220 19.023 1.00 59.41 101 LEU A N 1
ATOM 752 C CA . LEU A 1 101 ? -1.945 14.345 18.050 1.00 59.41 101 LEU A CA 1
ATOM 753 C C . LEU A 1 101 ? -1.650 14.891 16.650 1.00 59.41 101 LEU A C 1
ATOM 755 O O . LEU A 1 101 ? -1.817 16.092 16.406 1.00 59.41 101 LEU A O 1
ATOM 759 N N . CYS A 1 102 ? -1.221 14.034 15.716 1.00 67.62 102 CYS A N 1
ATOM 760 C CA . CYS A 1 102 ? -1.177 14.461 14.324 1.00 67.62 102 CYS A CA 1
ATOM 761 C C . CYS A 1 102 ? -2.591 14.893 13.944 1.00 67.62 102 CYS A C 1
ATOM 763 O O . CYS A 1 102 ? -3.565 14.251 14.325 1.00 67.62 102 CYS A O 1
ATOM 765 N N . ARG A 1 103 ? -2.743 15.950 13.152 1.00 66.31 103 ARG A N 1
ATOM 766 C CA . ARG A 1 103 ? -4.076 16.398 12.730 1.00 66.31 103 ARG A CA 1
ATOM 767 C C . ARG A 1 103 ? -4.854 15.317 11.958 1.00 66.31 103 ARG A C 1
ATOM 769 O O . ARG A 1 103 ? -6.078 15.323 11.946 1.00 66.31 103 ARG A O 1
ATOM 776 N N . LEU A 1 104 ? -4.142 14.370 11.343 1.00 65.12 104 LEU A N 1
ATOM 777 C CA . LEU A 1 104 ? -4.706 13.165 10.723 1.00 65.12 104 LEU A CA 1
ATOM 778 C C . LEU A 1 104 ? -5.225 12.135 11.738 1.00 65.12 104 LEU A C 1
ATOM 780 O O . LEU A 1 104 ? -6.051 11.301 11.388 1.00 65.12 104 LEU A O 1
ATOM 784 N N . ASP A 1 105 ? -4.760 12.191 12.984 1.00 65.19 105 ASP A N 1
ATOM 785 C CA . ASP A 1 105 ? -5.214 11.337 14.085 1.00 65.19 105 ASP A CA 1
ATOM 786 C C . ASP A 1 105 ? -6.534 11.834 14.691 1.00 65.19 105 ASP A C 1
ATOM 788 O O . ASP A 1 105 ? -7.184 11.084 15.415 1.00 65.19 105 ASP A O 1
ATOM 792 N N . GLU A 1 106 ? -6.968 13.068 14.388 1.00 65.81 106 GLU A N 1
ATOM 793 C CA . GLU A 1 106 ? -8.205 13.628 14.950 1.00 65.81 106 GLU A CA 1
ATOM 794 C C . GLU A 1 106 ? -9.444 12.813 14.552 1.00 65.81 106 GLU A C 1
ATOM 796 O O . GLU A 1 106 ? -10.380 12.717 15.348 1.00 65.81 106 GLU A O 1
ATOM 801 N N . ARG A 1 107 ? -9.479 12.237 13.336 1.00 68.12 107 ARG A N 1
ATOM 802 C CA . ARG A 1 107 ? -10.608 11.426 12.841 1.00 68.12 107 ARG A CA 1
ATOM 803 C C . ARG A 1 107 ? -10.169 10.361 11.819 1.00 68.12 107 ARG A C 1
ATOM 805 O O . ARG A 1 107 ? -10.210 10.642 10.615 1.00 68.12 107 ARG A O 1
ATOM 812 N N . PRO A 1 108 ? -9.795 9.145 12.259 1.00 74.81 108 PRO A N 1
ATOM 813 C CA . PRO A 1 108 ? -9.613 8.023 11.339 1.00 74.81 108 PRO A CA 1
ATOM 814 C C . PRO A 1 108 ? -10.894 7.768 10.526 1.00 74.81 108 PRO A C 1
ATOM 816 O O . PRO A 1 108 ? -12.003 8.034 10.993 1.00 74.81 108 PRO A O 1
ATOM 819 N N . GLY A 1 109 ? -10.742 7.299 9.285 1.00 79.38 109 GLY A N 1
ATOM 820 C CA . GLY A 1 109 ? -11.862 6.839 8.455 1.00 79.38 109 GLY A CA 1
ATOM 821 C C . GLY A 1 109 ? -12.667 7.907 7.717 1.00 79.38 109 GLY A C 1
ATOM 822 O O . GLY A 1 109 ? -13.600 7.570 6.995 1.00 79.38 109 GLY A O 1
ATOM 823 N N . ILE A 1 110 ? -12.310 9.191 7.827 1.00 85.44 110 ILE A N 1
ATOM 824 C CA . ILE A 1 110 ? -12.911 10.228 6.970 1.00 85.44 110 ILE A CA 1
ATOM 825 C C . ILE A 1 110 ? -12.210 10.269 5.614 1.00 85.44 110 ILE A C 1
ATOM 827 O O . ILE A 1 110 ? -12.850 10.134 4.570 1.00 85.44 110 ILE A O 1
ATOM 831 N N . ALA A 1 111 ? -10.894 10.476 5.635 1.00 88.19 111 ALA A N 1
ATOM 832 C CA . ALA A 1 111 ? -10.111 10.661 4.420 1.00 88.19 111 ALA A CA 1
ATOM 833 C C . ALA A 1 111 ? -9.215 9.472 4.088 1.00 88.19 111 ALA A C 1
ATOM 835 O O . ALA A 1 111 ? -9.028 9.167 2.912 1.00 88.19 111 ALA A O 1
ATOM 836 N N . LEU A 1 112 ? -8.683 8.810 5.111 1.00 91.12 112 LEU A N 1
ATOM 837 C CA . LEU A 1 112 ? -7.775 7.684 4.970 1.00 91.12 112 LEU A CA 1
ATOM 838 C C . LEU A 1 112 ? -7.833 6.783 6.206 1.00 91.12 112 LEU A C 1
ATOM 840 O O . LEU A 1 112 ? -8.256 7.218 7.284 1.00 91.12 112 LEU A O 1
ATOM 844 N N . PHE A 1 113 ? -7.367 5.553 6.033 1.00 91.75 113 PHE A N 1
ATOM 845 C CA . PHE A 1 113 ? -7.033 4.622 7.103 1.00 91.75 113 PHE A CA 1
ATOM 846 C C . PHE A 1 113 ? -5.556 4.255 7.038 1.00 91.75 113 PHE A C 1
ATOM 848 O O . PHE A 1 113 ? -4.975 4.193 5.958 1.00 91.75 113 PHE A O 1
ATOM 855 N N . ARG A 1 114 ? -4.953 3.980 8.193 1.00 89.44 114 ARG A N 1
ATOM 856 C CA . ARG A 1 114 ? -3.588 3.460 8.320 1.00 89.44 114 ARG A CA 1
ATOM 857 C C . ARG A 1 114 ? -3.599 2.205 9.171 1.00 89.44 114 ARG A C 1
ATOM 859 O O . ARG A 1 114 ? -4.354 2.139 10.141 1.00 89.44 114 ARG A O 1
ATOM 866 N N . SER A 1 115 ? -2.687 1.267 8.923 1.00 89.38 115 SER A N 1
ATOM 867 C CA . SER A 1 115 ? -2.569 0.051 9.751 1.00 89.38 115 SER A CA 1
ATOM 868 C C . SER A 1 115 ? -2.411 0.382 11.246 1.00 89.38 115 SER A C 1
ATOM 870 O O . SER A 1 115 ? -2.938 -0.312 12.119 1.00 89.38 115 SER A O 1
ATOM 872 N N . ARG A 1 116 ? -1.740 1.502 11.562 1.00 85.81 116 ARG A N 1
ATOM 873 C CA . ARG A 1 116 ? -1.536 1.976 12.939 1.00 85.81 116 ARG A CA 1
ATOM 874 C C . ARG A 1 116 ? -2.812 2.445 13.645 1.00 85.81 116 ARG A C 1
ATOM 876 O O . ARG A 1 116 ? -2.862 2.387 14.875 1.00 85.81 116 ARG A O 1
ATOM 883 N N . ASP A 1 117 ? -3.831 2.882 12.901 1.00 89.62 117 ASP A N 1
ATOM 884 C CA . ASP A 1 117 ? -5.080 3.399 13.479 1.00 89.62 117 ASP A CA 1
ATOM 885 C C . ASP A 1 117 ? -5.824 2.289 14.255 1.00 89.62 117 ASP A C 1
ATOM 887 O O . ASP A 1 117 ? -6.631 2.572 15.144 1.00 89.62 117 ASP A O 1
ATOM 891 N N . PHE A 1 118 ? -5.481 1.023 13.988 1.00 92.12 118 PHE A N 1
ATOM 892 C CA . PHE A 1 118 ? -6.035 -0.181 14.612 1.00 92.12 118 PHE A CA 1
ATOM 893 C C . PHE A 1 118 ? -5.151 -0.759 15.734 1.00 92.12 118 PHE A C 1
ATOM 895 O O . PHE A 1 118 ? -5.445 -1.821 16.281 1.00 92.12 118 PHE A O 1
ATOM 902 N N . THR A 1 119 ? -4.065 -0.082 16.127 1.00 88.81 119 THR A N 1
ATOM 903 C CA . THR A 1 119 ? -3.109 -0.620 17.115 1.00 88.81 119 THR A CA 1
ATOM 904 C C . THR A 1 119 ? -3.713 -0.886 18.494 1.00 88.81 119 THR A C 1
ATOM 906 O O . THR A 1 119 ? -3.346 -1.883 19.115 1.00 88.81 119 THR A O 1
ATOM 909 N N . GLY A 1 120 ? -4.666 -0.070 18.946 1.00 89.19 120 GLY A N 1
ATOM 910 C CA . GLY A 1 120 ? -5.358 -0.240 20.231 1.00 89.19 120 GLY A CA 1
ATOM 911 C C . GLY A 1 120 ? -6.531 -1.230 20.224 1.00 89.19 120 GLY A C 1
ATOM 912 O O . GLY A 1 120 ? -7.221 -1.340 21.230 1.00 89.19 120 GLY A O 1
ATOM 913 N N . MET A 1 121 ? -6.798 -1.921 19.109 1.00 93.69 121 MET A N 1
ATOM 914 C CA . MET A 1 121 ? -7.991 -2.772 18.942 1.00 93.69 121 MET A CA 1
ATOM 915 C C . MET A 1 121 ? -7.710 -4.277 19.064 1.00 93.69 121 MET A C 1
ATOM 917 O O . MET A 1 121 ? -8.631 -5.084 18.931 1.00 93.69 121 MET A O 1
ATOM 921 N N . GLY A 1 122 ? -6.456 -4.647 19.337 1.00 93.25 122 GLY A N 1
ATOM 922 C CA . GLY A 1 122 ? -5.977 -6.030 19.380 1.00 93.25 122 GLY A CA 1
ATOM 923 C C . GLY A 1 122 ? -5.145 -6.411 18.151 1.00 93.25 122 GLY A C 1
ATOM 924 O O . GLY A 1 122 ? -5.143 -5.717 17.132 1.00 93.25 122 GLY A O 1
ATOM 925 N N . SER A 1 123 ? -4.403 -7.516 18.255 1.00 93.81 123 SER A N 1
ATOM 926 C CA . SER A 1 123 ? -3.546 -8.026 17.174 1.00 93.81 123 SER A CA 1
ATOM 927 C C . SER A 1 123 ? -4.349 -8.486 15.956 1.00 93.81 123 SER A C 1
ATOM 929 O O . SER A 1 123 ? -3.928 -8.213 14.836 1.00 93.81 123 SER A O 1
ATOM 931 N N . MET A 1 124 ? -5.516 -9.106 16.169 1.00 95.69 124 MET A N 1
ATOM 932 C CA . MET A 1 124 ? -6.428 -9.565 15.111 1.00 95.69 124 MET A CA 1
ATOM 933 C C . MET A 1 124 ? -6.859 -8.404 14.202 1.00 95.69 124 MET A C 1
ATOM 935 O O . MET A 1 124 ? -6.536 -8.397 13.018 1.00 95.69 124 MET A O 1
ATOM 939 N N . ALA A 1 125 ? -7.482 -7.362 14.767 1.00 96.00 125 ALA A N 1
ATOM 940 C CA . ALA A 1 125 ? -7.927 -6.182 14.019 1.00 96.00 125 ALA A CA 1
ATOM 941 C C . ALA A 1 125 ? -6.7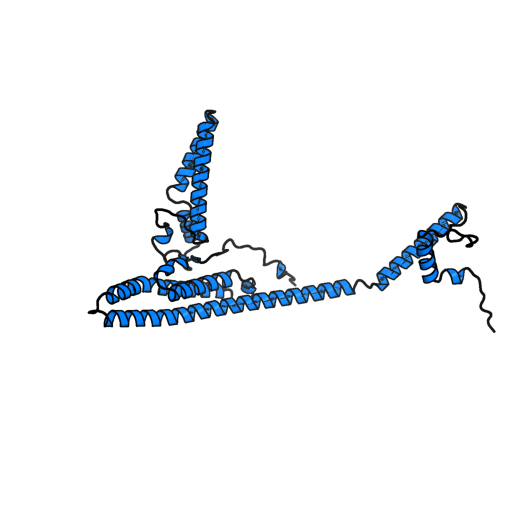75 -5.486 13.271 1.00 96.00 125 ALA A C 1
ATOM 943 O O . ALA A 1 125 ? -6.929 -5.083 12.120 1.00 96.00 125 ALA A O 1
ATOM 944 N N . ARG A 1 126 ? -5.593 -5.390 13.897 1.00 94.62 126 ARG A N 1
ATOM 945 C CA . ARG A 1 126 ? -4.388 -4.851 13.248 1.00 94.62 126 ARG A CA 1
ATOM 946 C C . ARG A 1 126 ? -3.930 -5.718 12.070 1.00 94.62 126 ARG A C 1
ATOM 948 O O . ARG A 1 126 ? -3.547 -5.173 11.039 1.00 94.62 126 ARG A O 1
ATOM 955 N N . GLY A 1 127 ? -3.962 -7.041 12.219 1.00 95.88 127 GLY A N 1
ATOM 956 C CA . GLY A 1 127 ? -3.596 -7.995 11.172 1.00 95.88 127 GLY A CA 1
ATOM 957 C C . GLY A 1 127 ? -4.552 -7.959 9.979 1.00 95.88 127 GLY A C 1
ATOM 958 O O . GLY A 1 127 ? -4.092 -7.952 8.838 1.00 95.88 127 GLY A O 1
ATOM 959 N N . ILE A 1 128 ? -5.862 -7.863 10.230 1.00 97.62 128 ILE A N 1
ATOM 960 C CA . ILE A 1 128 ? -6.881 -7.664 9.185 1.00 97.62 128 ILE A CA 1
ATOM 961 C C . ILE A 1 128 ? -6.603 -6.354 8.440 1.00 97.62 128 ILE A C 1
ATOM 963 O O . ILE A 1 128 ? -6.536 -6.347 7.211 1.00 97.62 128 ILE A O 1
ATOM 967 N N . ALA A 1 129 ? -6.376 -5.260 9.176 1.00 96.31 129 ALA A N 1
ATOM 968 C CA . ALA A 1 129 ? -6.131 -3.956 8.575 1.00 96.31 129 ALA A CA 1
ATOM 969 C C . ALA A 1 129 ? -4.862 -3.922 7.713 1.00 96.31 129 ALA A C 1
ATOM 971 O O . ALA A 1 129 ? -4.921 -3.457 6.579 1.00 96.31 129 ALA A O 1
ATOM 972 N N . SER A 1 130 ? -3.740 -4.456 8.215 1.00 94.88 130 SER A N 1
ATOM 973 C CA . SER A 1 130 ? -2.496 -4.533 7.435 1.00 94.88 130 SER A CA 1
ATOM 974 C C . SER A 1 130 ? -2.706 -5.335 6.159 1.00 94.88 130 SER A C 1
ATOM 976 O O . SER A 1 130 ? -2.454 -4.817 5.081 1.00 94.88 130 SER A O 1
ATOM 978 N N . ARG A 1 131 ? -3.267 -6.549 6.258 1.00 96.31 131 ARG A N 1
ATOM 979 C CA . ARG A 1 131 ? -3.501 -7.406 5.086 1.00 96.31 131 ARG A CA 1
ATOM 980 C C . ARG A 1 131 ? -4.369 -6.735 4.029 1.00 96.31 131 ARG A C 1
ATOM 982 O O . ARG A 1 131 ? -4.047 -6.829 2.851 1.00 96.31 131 ARG A O 1
ATOM 989 N N . ALA A 1 132 ? -5.448 -6.067 4.434 1.00 97.06 132 ALA A N 1
ATOM 990 C CA . ALA A 1 132 ? -6.331 -5.379 3.498 1.00 97.06 132 ALA A CA 1
ATOM 991 C C . ALA A 1 132 ? -5.618 -4.219 2.780 1.00 97.06 132 ALA A C 1
ATOM 993 O O . ALA A 1 132 ? -5.760 -4.079 1.568 1.00 97.06 132 ALA A O 1
ATOM 994 N N . ILE A 1 133 ? -4.841 -3.413 3.512 1.00 95.50 133 ILE A N 1
ATOM 995 C CA . ILE A 1 133 ? -4.096 -2.280 2.945 1.00 95.50 133 ILE A CA 1
ATOM 996 C C . ILE A 1 133 ? -2.971 -2.776 2.027 1.00 95.50 133 ILE A C 1
ATOM 998 O O . ILE A 1 133 ? -2.870 -2.326 0.888 1.00 95.50 133 ILE A O 1
ATOM 1002 N N . ASP A 1 134 ? -2.177 -3.740 2.494 1.00 93.88 134 ASP A N 1
ATOM 1003 C CA . ASP A 1 134 ? -1.046 -4.301 1.753 1.00 93.88 134 ASP A CA 1
ATOM 1004 C C . ASP A 1 134 ? -1.518 -4.970 0.450 1.00 93.88 134 ASP A C 1
ATOM 1006 O O . ASP A 1 134 ? -0.914 -4.774 -0.603 1.00 93.88 134 ASP A O 1
ATOM 1010 N N . ALA A 1 135 ? -2.642 -5.699 0.490 1.00 94.69 135 ALA A N 1
ATOM 1011 C CA . ALA A 1 135 ? -3.220 -6.332 -0.693 1.00 94.69 135 ALA A CA 1
ATOM 1012 C C . ALA A 1 135 ? -3.673 -5.319 -1.755 1.00 94.69 135 ALA A C 1
ATOM 1014 O O . ALA A 1 135 ? -3.507 -5.569 -2.948 1.00 94.69 135 ALA A O 1
ATOM 1015 N N . VAL A 1 136 ? -4.248 -4.182 -1.347 1.00 95.56 136 VAL A N 1
ATOM 1016 C CA . VAL A 1 136 ? -4.658 -3.132 -2.291 1.00 95.56 136 VAL A CA 1
ATOM 1017 C C . VAL A 1 136 ? -3.441 -2.447 -2.900 1.00 95.56 136 VAL A C 1
ATOM 1019 O O . VAL A 1 136 ? -3.401 -2.318 -4.122 1.00 95.56 136 VAL A O 1
ATOM 1022 N N . GLY A 1 137 ? -2.443 -2.084 -2.087 1.00 92.56 137 GLY A N 1
ATOM 1023 C CA . GLY A 1 137 ? -1.193 -1.506 -2.591 1.00 92.56 137 GLY A CA 1
ATOM 1024 C C . GLY A 1 137 ? -0.541 -2.418 -3.631 1.00 92.56 137 GLY A C 1
ATOM 1025 O O . GLY A 1 137 ? -0.266 -2.004 -4.752 1.00 92.56 137 GLY A O 1
ATOM 1026 N N . GLU A 1 138 ? -0.439 -3.712 -3.328 1.00 91.69 138 GLU A N 1
ATOM 1027 C CA . GLU A 1 138 ? 0.107 -4.693 -4.264 1.00 91.69 138 GLU A CA 1
ATOM 1028 C C . GLU A 1 138 ? -0.698 -4.818 -5.569 1.00 91.69 138 GLU A C 1
ATOM 1030 O O . GLU A 1 138 ? -0.111 -4.928 -6.646 1.00 91.69 138 GLU A O 1
ATOM 1035 N N . LEU A 1 139 ? -2.032 -4.789 -5.503 1.00 92.56 139 LEU A N 1
ATOM 1036 C CA . LEU A 1 139 ? -2.885 -4.843 -6.695 1.00 92.56 139 LEU A CA 1
ATOM 1037 C C . LEU A 1 139 ? -2.790 -3.581 -7.563 1.00 92.56 139 LEU A C 1
ATOM 1039 O O . LEU A 1 139 ? -3.002 -3.671 -8.773 1.00 92.56 139 LEU A O 1
ATOM 1043 N N . HIS A 1 140 ? -2.498 -2.424 -6.969 1.00 91.06 140 HIS A N 1
ATOM 1044 C CA . HIS A 1 140 ? -2.267 -1.181 -7.705 1.00 91.06 140 HIS A CA 1
ATOM 1045 C C . HIS A 1 140 ? -0.867 -1.126 -8.324 1.00 91.06 140 HIS A C 1
ATOM 1047 O O . HIS A 1 140 ? -0.732 -0.730 -9.482 1.00 91.06 140 HIS A O 1
ATOM 1053 N N . ASP A 1 141 ? 0.146 -1.591 -7.594 1.00 89.88 141 ASP A N 1
ATOM 1054 C CA . ASP A 1 141 ? 1.550 -1.502 -8.006 1.00 89.88 141 ASP A CA 1
ATOM 1055 C C . ASP A 1 141 ? 1.970 -2.627 -8.966 1.00 89.88 141 ASP A C 1
ATOM 1057 O O . ASP A 1 141 ? 3.028 -2.575 -9.600 1.00 89.88 141 ASP A O 1
ATOM 1061 N N . THR A 1 142 ? 1.155 -3.677 -9.096 1.00 87.88 142 THR A N 1
ATOM 1062 C CA . THR A 1 142 ? 1.499 -4.839 -9.915 1.00 87.88 142 THR A CA 1
ATOM 1063 C C . THR A 1 142 ? 1.559 -4.500 -11.419 1.00 87.88 142 THR A C 1
ATOM 1065 O O . THR A 1 142 ? 0.584 -4.009 -12.001 1.00 87.88 142 THR A O 1
ATOM 1068 N N . PRO A 1 143 ? 2.657 -4.826 -12.131 1.00 86.62 143 PRO A N 1
ATOM 1069 C CA . PRO A 1 143 ? 2.735 -4.687 -13.591 1.00 86.62 143 PRO A CA 1
ATOM 1070 C C . PRO A 1 143 ? 1.659 -5.494 -14.332 1.00 86.62 143 PRO A C 1
ATOM 1072 O O . PRO A 1 143 ? 1.255 -5.142 -15.443 1.00 86.62 143 PRO A O 1
ATOM 1075 N N . ALA A 1 144 ? 1.161 -6.563 -13.701 1.00 84.44 144 ALA A N 1
ATOM 1076 C CA . ALA A 1 144 ? 0.050 -7.361 -14.195 1.00 84.44 144 ALA A CA 1
ATOM 1077 C C . ALA A 1 144 ? -1.255 -6.571 -14.371 1.00 84.44 144 ALA A C 1
ATOM 1079 O O . ALA A 1 144 ? -2.110 -7.044 -15.117 1.00 84.44 144 ALA A O 1
ATOM 1080 N N . HIS A 1 145 ? -1.431 -5.391 -13.758 1.00 84.25 145 HIS A N 1
ATOM 1081 C CA . HIS A 1 145 ? -2.694 -4.640 -13.810 1.00 84.25 145 HIS A CA 1
ATOM 1082 C C . HIS A 1 145 ? -3.195 -4.394 -15.245 1.00 84.25 145 HIS A C 1
ATOM 1084 O O . HIS A 1 145 ? -4.397 -4.413 -15.485 1.00 84.25 145 HIS A O 1
ATOM 1090 N N . ALA A 1 146 ? -2.290 -4.234 -16.220 1.00 86.38 146 ALA A N 1
ATOM 1091 C CA . ALA A 1 146 ? -2.642 -4.042 -17.629 1.00 86.38 146 ALA A CA 1
ATOM 1092 C C . ALA A 1 146 ? -3.299 -5.276 -18.289 1.00 86.38 146 ALA A C 1
ATOM 1094 O O . ALA A 1 146 ? -3.843 -5.164 -19.388 1.00 86.38 146 ALA A O 1
ATOM 1095 N N . TRP A 1 147 ? -3.216 -6.437 -17.636 1.00 87.12 147 TRP A N 1
ATOM 1096 C CA . TRP A 1 147 ? -3.766 -7.727 -18.062 1.00 87.12 147 TRP A CA 1
ATOM 1097 C C . TRP A 1 147 ? -4.952 -8.186 -17.209 1.00 87.12 147 TRP A C 1
ATOM 1099 O O . TRP A 1 147 ? -5.624 -9.150 -17.573 1.00 87.12 147 TRP A O 1
ATOM 1109 N N . LEU A 1 148 ? -5.183 -7.533 -16.072 1.00 88.06 148 LEU A N 1
ATOM 1110 C CA . LEU A 1 148 ? -6.321 -7.792 -15.200 1.00 88.06 148 LEU A CA 1
ATOM 1111 C C . LEU A 1 148 ? -7.537 -6.990 -15.683 1.00 88.06 148 LEU A C 1
ATOM 1113 O O . LEU A 1 148 ? -7.420 -6.081 -16.507 1.00 88.06 148 LEU A O 1
ATOM 1117 N N . ASP A 1 149 ? -8.721 -7.324 -15.166 1.00 89.31 149 ASP A N 1
ATOM 1118 C CA . ASP A 1 149 ? -9.903 -6.483 -15.363 1.00 89.31 149 ASP A CA 1
ATOM 1119 C C . ASP A 1 149 ? -9.588 -5.056 -14.858 1.00 89.31 149 ASP A C 1
ATOM 1121 O O . ASP A 1 149 ? -9.193 -4.902 -13.697 1.00 89.31 149 ASP A O 1
ATOM 1125 N N . PRO A 1 150 ? -9.756 -4.003 -15.683 1.00 88.56 150 PRO A N 1
ATOM 1126 C CA . PRO A 1 150 ? -9.452 -2.629 -15.281 1.00 88.56 150 PRO A CA 1
ATOM 1127 C C . PRO A 1 150 ? -10.271 -2.152 -14.068 1.00 88.56 150 PRO A C 1
ATOM 1129 O O . PRO A 1 150 ? -9.855 -1.231 -13.366 1.00 88.56 150 PRO A O 1
ATOM 1132 N N . GLY A 1 151 ? -11.428 -2.763 -13.795 1.00 92.25 151 GLY A N 1
ATOM 1133 C CA . GLY A 1 151 ? -12.246 -2.490 -12.617 1.00 92.25 151 GLY A CA 1
ATOM 1134 C C . GLY A 1 151 ? -11.776 -3.197 -11.341 1.00 92.25 151 GLY A C 1
ATOM 1135 O O . GLY A 1 151 ? -12.228 -2.822 -10.250 1.00 92.25 151 GLY A O 1
ATOM 1136 N N . LEU A 1 152 ? -10.878 -4.185 -11.434 1.00 90.88 152 LEU A N 1
ATOM 1137 C CA . LEU A 1 152 ? -10.463 -5.017 -10.301 1.00 90.88 152 LEU A CA 1
ATOM 1138 C C . LEU A 1 152 ? -9.786 -4.206 -9.180 1.00 90.88 152 LEU A C 1
ATOM 1140 O O . LEU A 1 152 ? -10.282 -4.302 -8.054 1.00 90.88 152 LEU A O 1
ATOM 1144 N N . PRO A 1 153 ? -8.764 -3.356 -9.429 1.00 91.88 153 PRO A N 1
ATOM 1145 C CA . PRO A 1 153 ? -8.130 -2.579 -8.358 1.00 91.88 153 PRO A CA 1
ATOM 1146 C C . PRO A 1 153 ? -9.132 -1.669 -7.639 1.00 91.88 153 PRO A C 1
ATOM 1148 O O . PRO A 1 153 ? -9.223 -1.673 -6.417 1.00 91.88 153 PRO A O 1
ATOM 1151 N N . SER A 1 154 ? -10.002 -0.986 -8.392 1.00 92.25 154 SER A N 1
ATOM 1152 C CA . SER A 1 154 ? -11.039 -0.114 -7.816 1.00 92.25 154 SER A CA 1
ATOM 1153 C C . SER A 1 154 ? -12.063 -0.864 -6.953 1.00 92.25 154 SER A C 1
ATOM 1155 O O . SER A 1 154 ? -12.643 -0.311 -6.015 1.00 92.25 154 SER A O 1
ATOM 1157 N N . THR A 1 155 ? -12.325 -2.131 -7.275 1.00 95.88 155 THR A N 1
ATOM 1158 C CA . THR A 1 155 ? -13.249 -2.984 -6.523 1.00 95.88 155 THR A CA 1
ATOM 1159 C C . THR A 1 155 ? -12.574 -3.522 -5.267 1.00 95.88 155 THR A C 1
ATOM 1161 O O . THR A 1 155 ? -13.174 -3.456 -4.196 1.00 95.88 155 THR A O 1
ATOM 1164 N N . ALA A 1 156 ? -11.314 -3.950 -5.373 1.00 96.06 156 ALA A N 1
ATOM 1165 C CA . ALA A 1 156 ? -10.492 -4.346 -4.234 1.00 96.06 156 ALA A CA 1
ATOM 1166 C C . ALA A 1 156 ? -10.315 -3.191 -3.235 1.00 96.06 156 ALA A C 1
ATOM 1168 O O . ALA A 1 156 ? -10.536 -3.381 -2.042 1.00 96.06 156 ALA A O 1
ATOM 1169 N N . HIS A 1 157 ? -10.030 -1.978 -3.723 1.00 95.62 157 HIS A N 1
ATOM 1170 C CA . HIS A 1 157 ? -9.925 -0.762 -2.911 1.00 95.62 157 HIS A CA 1
ATOM 1171 C C . HIS A 1 157 ? -11.217 -0.495 -2.134 1.00 95.62 157 HIS A C 1
ATOM 1173 O O . HIS A 1 157 ? -11.187 -0.331 -0.916 1.00 95.62 157 HIS A O 1
ATOM 1179 N N . ARG A 1 158 ? -12.374 -0.499 -2.809 1.00 97.00 158 ARG A N 1
ATOM 1180 C CA . ARG A 1 158 ? -13.676 -0.303 -2.145 1.00 97.00 158 ARG A CA 1
ATOM 1181 C C . ARG A 1 158 ? -13.958 -1.374 -1.097 1.00 97.00 158 ARG A C 1
ATOM 1183 O O . ARG A 1 158 ? -14.393 -1.035 -0.002 1.00 97.00 158 ARG A O 1
ATOM 1190 N N . LEU A 1 159 ? -13.682 -2.639 -1.405 1.00 98.00 159 LEU A N 1
ATOM 1191 C CA . LEU A 1 159 ? -13.878 -3.729 -0.454 1.00 98.00 159 LEU A CA 1
ATOM 1192 C C . LEU A 1 159 ? -12.966 -3.581 0.771 1.00 98.00 159 LEU A C 1
ATOM 1194 O O . LEU A 1 159 ? -13.444 -3.686 1.897 1.00 98.00 159 LEU A O 1
ATOM 1198 N N . ALA A 1 160 ? -11.682 -3.279 0.570 1.00 97.69 160 ALA A N 1
ATOM 1199 C CA . ALA A 1 160 ? -10.752 -3.019 1.664 1.00 97.69 160 ALA A CA 1
ATOM 1200 C C . ALA A 1 160 ? -11.213 -1.832 2.519 1.00 97.69 160 ALA A C 1
ATOM 1202 O O . ALA A 1 160 ? -11.202 -1.918 3.744 1.00 97.69 160 ALA A O 1
ATOM 1203 N N . TRP A 1 161 ? -11.687 -0.753 1.891 1.00 97.50 161 TRP A N 1
ATOM 1204 C CA . TRP A 1 161 ? -12.229 0.401 2.603 1.00 97.50 161 TRP A CA 1
ATOM 1205 C C . TRP A 1 161 ? -13.418 0.025 3.493 1.00 97.50 161 TRP A C 1
ATOM 1207 O O . TRP A 1 161 ? -13.441 0.400 4.665 1.00 97.50 161 TRP A O 1
ATOM 1217 N N . GLU A 1 162 ? -14.370 -0.755 2.976 1.00 98.06 162 GLU A N 1
ATOM 1218 C CA . GLU A 1 162 ? -15.508 -1.244 3.762 1.00 98.06 162 GLU A CA 1
ATOM 1219 C C . GLU A 1 162 ? -15.064 -2.152 4.916 1.00 98.06 162 GLU A C 1
ATOM 1221 O O . GLU A 1 162 ? -15.552 -1.989 6.033 1.00 98.06 162 GLU A O 1
ATOM 1226 N N . VAL A 1 163 ? -14.088 -3.043 4.697 1.00 98.31 163 VAL A N 1
ATOM 1227 C CA . VAL A 1 163 ? -13.509 -3.882 5.763 1.00 98.31 163 VAL A CA 1
ATOM 1228 C C . VAL A 1 163 ? -12.929 -3.016 6.885 1.00 98.31 163 VAL A C 1
ATOM 1230 O O . VAL A 1 163 ? -13.260 -3.215 8.057 1.00 98.31 163 VAL A O 1
ATOM 1233 N N . LEU A 1 164 ? -12.106 -2.020 6.543 1.00 97.62 164 LEU A N 1
ATOM 1234 C CA . LEU A 1 164 ? -11.487 -1.112 7.515 1.00 97.62 164 LEU A CA 1
ATOM 1235 C C . LEU A 1 164 ? -12.517 -0.234 8.232 1.00 97.62 164 LEU A C 1
ATOM 1237 O O . LEU A 1 164 ? -12.414 -0.011 9.439 1.00 97.62 164 LEU A O 1
ATOM 1241 N N . HIS A 1 165 ? -13.531 0.237 7.512 1.00 96.81 165 HIS A N 1
ATOM 1242 C CA . HIS A 1 165 ? -14.610 1.029 8.083 1.00 96.81 165 HIS A CA 1
ATOM 1243 C C . HIS A 1 165 ? -15.475 0.194 9.040 1.00 96.81 165 HIS A C 1
ATOM 1245 O O . HIS A 1 165 ? -15.790 0.646 10.143 1.00 96.81 165 HIS A O 1
ATOM 1251 N N . CYS A 1 166 ? -15.806 -1.050 8.679 1.00 97.69 166 CYS A N 1
ATOM 1252 C CA . CYS A 1 166 ? -16.468 -2.001 9.570 1.00 97.69 166 CYS A CA 1
ATOM 1253 C C . CYS A 1 166 ? -15.637 -2.266 10.827 1.00 97.69 166 CYS A C 1
ATOM 1255 O O . CYS A 1 166 ? -16.190 -2.183 11.927 1.00 97.69 166 CYS A O 1
ATOM 1257 N N . LEU A 1 167 ? -14.327 -2.505 10.684 1.00 97.19 167 LEU A N 1
ATOM 1258 C CA . LEU A 1 167 ? -13.420 -2.628 11.824 1.00 97.19 167 LEU A CA 1
ATOM 1259 C C . LEU A 1 167 ? -13.501 -1.390 12.714 1.00 97.19 167 LEU A C 1
ATOM 1261 O O . LEU A 1 167 ? -13.786 -1.533 13.901 1.00 97.19 167 LEU A O 1
ATOM 1265 N N . ASP A 1 168 ? -13.316 -0.184 12.174 1.00 96.06 168 ASP A N 1
ATOM 1266 C CA . ASP A 1 168 ? -13.300 1.046 12.974 1.00 96.06 168 ASP A CA 1
ATOM 1267 C C . ASP A 1 168 ? -14.624 1.281 13.724 1.00 96.06 168 ASP A C 1
ATOM 1269 O O . ASP A 1 168 ? -14.614 1.653 14.901 1.00 96.06 168 ASP A O 1
ATOM 1273 N N . ARG A 1 169 ? -15.772 0.927 13.129 1.00 95.88 169 ARG A N 1
ATOM 1274 C CA . ARG A 1 169 ? -17.078 0.983 13.818 1.00 95.88 169 ARG A CA 1
ATOM 1275 C C . ARG A 1 169 ? -17.156 0.076 15.051 1.00 95.88 169 ARG A C 1
ATOM 1277 O O . ARG A 1 169 ? -17.916 0.383 15.972 1.00 95.88 169 ARG A O 1
ATOM 1284 N N . THR A 1 170 ? -16.351 -0.988 15.130 1.00 96.75 170 THR A N 1
ATOM 1285 C CA . THR A 1 170 ? -16.263 -1.835 16.336 1.00 96.75 170 THR A CA 1
ATOM 1286 C C . THR A 1 170 ? -15.487 -1.185 17.480 1.00 96.75 170 THR A C 1
ATOM 1288 O O . THR A 1 170 ? -15.593 -1.652 18.612 1.00 96.75 170 THR A O 1
ATOM 1291 N N . ARG A 1 171 ? -14.738 -0.095 17.250 1.00 95.50 171 ARG A N 1
ATOM 1292 C CA . ARG A 1 171 ? -13.858 0.524 18.260 1.00 95.50 171 ARG A CA 1
ATOM 1293 C C . ARG A 1 171 ? -14.594 0.844 19.559 1.00 95.50 171 ARG A C 1
ATOM 1295 O O . ARG A 1 171 ? -14.152 0.445 20.634 1.00 95.50 171 ARG A O 1
ATOM 1302 N N . ARG A 1 172 ? -15.756 1.499 19.464 1.00 95.38 172 ARG A N 1
ATOM 1303 C CA . ARG A 1 172 ? -16.579 1.825 20.640 1.00 95.38 172 ARG A CA 1
ATOM 1304 C C . ARG A 1 172 ? -17.098 0.568 21.338 1.00 95.38 172 ARG A C 1
ATOM 1306 O O . ARG A 1 172 ? -17.089 0.520 22.563 1.00 95.38 172 ARG A O 1
ATOM 1313 N N . ALA A 1 173 ? -17.528 -0.437 20.574 1.00 96.50 173 ALA A N 1
ATOM 1314 C CA . ALA A 1 173 ? -17.991 -1.707 21.126 1.00 96.50 173 ALA A CA 1
ATOM 1315 C C . ALA A 1 173 ? -16.867 -2.429 21.884 1.00 96.50 173 ALA A C 1
ATOM 1317 O O . ALA A 1 173 ? -17.101 -2.902 22.988 1.00 96.50 173 ALA A O 1
ATOM 1318 N N . ARG A 1 174 ? -15.632 -2.422 21.365 1.00 96.88 174 ARG A N 1
ATOM 1319 C CA . ARG A 1 174 ? -14.453 -2.975 22.056 1.00 96.88 174 ARG A CA 1
ATOM 1320 C C . ARG A 1 174 ? -14.154 -2.248 23.361 1.00 96.88 174 ARG A C 1
ATOM 1322 O O . ARG A 1 174 ? -13.940 -2.896 24.380 1.00 96.88 174 ARG A O 1
ATOM 1329 N N . THR A 1 175 ? -14.174 -0.912 23.353 1.00 96.31 175 THR A N 1
ATOM 1330 C CA . THR A 1 175 ? -13.985 -0.119 24.578 1.00 96.31 175 THR A CA 1
ATOM 1331 C C . THR A 1 175 ? -15.059 -0.438 25.617 1.00 96.31 175 THR A C 1
ATOM 1333 O O . THR A 1 175 ? -14.733 -0.624 26.786 1.00 96.31 175 THR A O 1
ATOM 1336 N N . LEU A 1 176 ? -16.323 -0.559 25.199 1.00 97.56 176 LEU A N 1
ATOM 1337 C CA . LEU A 1 176 ? -17.423 -0.928 26.091 1.00 97.56 176 LEU A CA 1
ATOM 1338 C C . LEU A 1 176 ? -17.297 -2.364 26.606 1.00 97.56 176 LEU A C 1
ATOM 1340 O O . LEU A 1 176 ? -17.469 -2.576 27.799 1.00 97.56 176 LEU A O 1
ATOM 1344 N N . ALA A 1 177 ? -16.958 -3.334 25.753 1.00 96.94 177 ALA A N 1
ATOM 1345 C CA . ALA A 1 177 ? -16.729 -4.720 26.164 1.00 96.94 177 ALA A CA 1
ATOM 1346 C C . ALA A 1 177 ? -15.627 -4.798 27.229 1.00 96.94 177 ALA A C 1
ATOM 1348 O O . ALA A 1 177 ? -15.813 -5.429 28.267 1.00 96.94 177 ALA A O 1
ATOM 1349 N N . PHE A 1 178 ? -14.524 -4.074 27.013 1.00 96.38 178 PHE A N 1
ATOM 1350 C CA . PHE A 1 178 ? -13.426 -3.982 27.971 1.00 96.38 178 PHE A CA 1
ATOM 1351 C C . PHE A 1 178 ? -13.854 -3.339 29.298 1.00 96.38 178 PHE A C 1
ATOM 1353 O O . PHE A 1 178 ? -13.509 -3.850 30.358 1.00 96.38 178 PHE A O 1
ATOM 1360 N N . GLN A 1 179 ? -14.626 -2.249 29.263 1.00 97.62 179 GLN A N 1
ATOM 1361 C CA . GLN A 1 179 ? -15.133 -1.586 30.472 1.00 97.62 179 GLN A CA 1
ATOM 1362 C C . GLN A 1 179 ? -16.136 -2.459 31.240 1.00 97.62 179 GLN A C 1
ATOM 1364 O O . GLN A 1 179 ? -16.043 -2.569 32.459 1.00 97.62 179 GLN A O 1
ATOM 1369 N N . LEU A 1 180 ? -17.076 -3.107 30.546 1.00 97.81 180 LEU A N 1
ATOM 1370 C CA . LEU A 1 180 ? -18.067 -3.994 31.163 1.00 97.81 180 LEU A CA 1
ATOM 1371 C C . LEU A 1 180 ? -17.406 -5.220 31.800 1.00 97.81 180 LEU A C 1
ATOM 1373 O O . LEU A 1 180 ? -17.825 -5.637 32.876 1.00 97.81 180 LEU A O 1
ATOM 1377 N N . ALA A 1 181 ? -16.343 -5.750 31.187 1.00 96.88 181 ALA A N 1
ATOM 1378 C CA . ALA A 1 181 ? -15.581 -6.873 31.729 1.00 96.88 181 ALA A CA 1
ATOM 1379 C C . ALA A 1 181 ? -14.899 -6.559 33.076 1.00 96.88 181 ALA A C 1
ATOM 1381 O O . ALA A 1 181 ? -14.576 -7.481 33.820 1.00 96.88 181 ALA A O 1
ATOM 1382 N N . GLN A 1 182 ? -14.710 -5.280 33.424 1.00 97.75 182 GLN A N 1
ATOM 1383 C CA . GLN A 1 182 ? -14.158 -4.875 34.723 1.00 97.75 182 GLN A CA 1
ATOM 1384 C C . GLN A 1 182 ? -15.173 -5.004 35.871 1.00 97.75 182 GLN A C 1
ATOM 1386 O O . GLN A 1 182 ? -14.776 -4.956 37.035 1.00 97.75 182 GLN A O 1
ATOM 1391 N N . ASN A 1 183 ? -16.469 -5.172 35.575 1.00 97.44 183 ASN A N 1
ATOM 1392 C CA . ASN A 1 183 ? -17.520 -5.327 36.578 1.00 97.44 183 ASN A CA 1
ATOM 1393 C C . ASN A 1 183 ? -18.165 -6.728 36.493 1.00 97.44 183 ASN A C 1
ATOM 1395 O O . ASN A 1 183 ? -18.860 -7.015 35.513 1.00 97.44 183 ASN A O 1
ATOM 1399 N N . PRO A 1 184 ? -18.038 -7.580 37.532 1.00 96.50 184 PRO A N 1
ATOM 1400 C CA . PRO A 1 184 ? -18.626 -8.922 37.547 1.00 96.50 184 PRO A CA 1
ATOM 1401 C C . PRO A 1 184 ? -20.138 -8.947 37.289 1.00 96.50 184 PRO A C 1
ATOM 1403 O O . PRO A 1 184 ? -20.639 -9.884 36.671 1.00 96.50 184 PRO A O 1
ATOM 1406 N N . ALA A 1 185 ? -20.868 -7.900 37.695 1.00 97.81 185 ALA A N 1
ATOM 1407 C CA . ALA A 1 185 ? -22.312 -7.793 37.474 1.00 97.81 185 ALA A CA 1
ATOM 1408 C C . ALA A 1 185 ? -22.697 -7.690 35.984 1.00 97.81 185 ALA A C 1
ATOM 1410 O O . ALA A 1 185 ? -23.852 -7.916 35.625 1.00 97.81 185 ALA A O 1
ATOM 1411 N N . HIS A 1 186 ? -21.744 -7.356 35.109 1.00 97.81 186 HIS A N 1
ATOM 1412 C CA . HIS A 1 186 ? -21.951 -7.212 33.667 1.00 97.81 186 HIS A CA 1
ATOM 1413 C C . HIS A 1 186 ? -21.183 -8.249 32.838 1.00 97.81 186 HIS A C 1
ATOM 1415 O O . HIS A 1 186 ? -21.147 -8.135 31.612 1.00 97.81 186 HIS A O 1
ATOM 1421 N N . ALA A 1 187 ? -20.614 -9.281 33.471 1.00 96.06 187 ALA A N 1
ATOM 1422 C CA . ALA A 1 187 ? -19.772 -10.274 32.803 1.00 96.06 187 ALA A CA 1
ATOM 1423 C C . ALA A 1 187 ? -20.473 -10.972 31.622 1.00 96.06 187 ALA A C 1
ATOM 1425 O O . ALA A 1 187 ? -19.868 -11.147 30.568 1.00 96.06 187 ALA A O 1
ATOM 1426 N N . VAL A 1 188 ? -21.764 -11.303 31.756 1.00 97.75 188 VAL A N 1
ATOM 1427 C CA . VAL A 1 188 ? -22.550 -11.951 30.687 1.00 97.75 188 VAL A CA 1
ATOM 1428 C C . VAL A 1 188 ? -22.676 -11.049 29.455 1.00 97.75 188 VAL A C 1
ATOM 1430 O O . VAL A 1 188 ? -22.468 -11.499 28.332 1.00 97.75 188 VAL A O 1
ATOM 1433 N N . LEU A 1 189 ? -22.971 -9.760 29.655 1.00 97.75 189 LEU A N 1
ATOM 1434 C CA . LEU A 1 189 ? -23.086 -8.795 28.558 1.00 97.75 189 LEU A CA 1
ATOM 1435 C C . LEU A 1 189 ? -21.723 -8.514 27.911 1.00 97.75 189 LEU A C 1
ATOM 1437 O O . LEU A 1 189 ? -21.640 -8.401 26.690 1.00 97.75 189 LEU A O 1
ATOM 1441 N N . ALA A 1 190 ? -20.661 -8.420 28.718 1.00 97.75 190 ALA A N 1
ATOM 1442 C CA . ALA A 1 190 ? -19.298 -8.256 28.222 1.00 97.75 190 ALA A CA 1
ATOM 1443 C C . ALA A 1 190 ? -18.871 -9.445 27.345 1.00 97.75 190 ALA A C 1
ATOM 1445 O O . ALA A 1 190 ? -18.337 -9.229 26.259 1.00 97.75 190 ALA A O 1
ATOM 1446 N N . GLY A 1 191 ? -19.166 -10.675 27.785 1.00 97.69 191 GLY A N 1
ATOM 1447 C CA . GLY A 1 191 ? -18.914 -11.902 27.027 1.00 97.69 191 GLY A CA 1
ATOM 1448 C C . GLY A 1 191 ? -19.672 -11.933 25.702 1.00 97.69 191 GLY A C 1
ATOM 1449 O O . GLY A 1 191 ? -19.052 -12.070 24.654 1.00 97.69 191 GLY A O 1
ATOM 1450 N N . ALA A 1 192 ? -20.984 -11.680 25.726 1.00 98.19 192 ALA A N 1
ATOM 1451 C CA . ALA A 1 192 ? -21.800 -11.642 24.510 1.00 98.19 192 ALA A CA 1
ATOM 1452 C C . ALA A 1 192 ? -21.322 -10.575 23.504 1.00 98.19 192 ALA A C 1
ATOM 1454 O O . ALA A 1 192 ? -21.319 -10.804 22.294 1.00 98.19 192 ALA A O 1
ATOM 1455 N N . LEU A 1 193 ? -20.894 -9.402 23.988 1.00 97.94 193 LEU A N 1
ATOM 1456 C CA . LEU A 1 193 ? -20.347 -8.354 23.127 1.00 97.94 193 LEU A CA 1
ATOM 1457 C C . LEU A 1 193 ? -18.983 -8.748 22.544 1.00 97.94 193 LEU A C 1
ATOM 1459 O O . LEU A 1 193 ? -18.728 -8.472 21.373 1.00 97.94 193 LEU A O 1
ATOM 1463 N N . ALA A 1 194 ? -18.124 -9.397 23.333 1.00 97.12 194 ALA A N 1
ATOM 1464 C CA . ALA A 1 194 ? -16.839 -9.908 22.868 1.00 97.12 194 ALA A CA 1
ATOM 1465 C C . ALA A 1 194 ? -17.012 -11.006 21.805 1.00 97.12 194 ALA A C 1
ATOM 1467 O O . ALA A 1 194 ? -16.366 -10.929 20.765 1.00 97.12 194 ALA A O 1
ATOM 1468 N N . GLU A 1 195 ? -17.929 -11.955 22.010 1.00 98.06 195 GLU A N 1
ATOM 1469 C CA . GLU A 1 195 ? -18.269 -12.996 21.027 1.00 98.06 195 GLU A CA 1
ATOM 1470 C C . GLU A 1 195 ? -18.797 -12.398 19.716 1.00 98.06 195 GLU A C 1
ATOM 1472 O O . GLU A 1 195 ? -18.396 -12.813 18.630 1.00 98.06 195 GLU A O 1
ATOM 1477 N N . ALA A 1 196 ? -19.657 -11.378 19.793 1.00 98.00 196 ALA A N 1
ATOM 1478 C CA . ALA A 1 196 ? -20.157 -10.692 18.603 1.00 98.00 196 ALA A CA 1
ATOM 1479 C C . ALA A 1 196 ? -19.042 -9.954 17.836 1.00 98.00 196 ALA A C 1
ATOM 1481 O O . ALA A 1 196 ? -19.051 -9.936 16.603 1.00 98.00 196 ALA A O 1
ATOM 1482 N N . ILE A 1 197 ? -18.088 -9.345 18.552 1.00 97.94 197 ILE A N 1
ATOM 1483 C CA . ILE A 1 197 ? -16.911 -8.701 17.949 1.00 97.94 197 ILE A CA 1
ATOM 1484 C C . ILE A 1 197 ? -16.010 -9.748 17.288 1.00 97.94 197 ILE A C 1
ATOM 1486 O O . ILE A 1 197 ? -15.581 -9.528 16.161 1.00 97.94 197 ILE A O 1
ATOM 1490 N N . ASP A 1 198 ? -15.762 -10.878 17.948 1.00 97.88 198 ASP A N 1
ATOM 1491 C CA . ASP A 1 198 ? -14.918 -11.958 17.427 1.00 97.88 198 ASP A CA 1
ATOM 1492 C C . ASP A 1 198 ? -15.514 -12.588 16.157 1.00 97.88 198 ASP A C 1
ATOM 1494 O O . ASP A 1 198 ? -14.838 -12.715 15.135 1.00 97.88 198 ASP A O 1
ATOM 1498 N N . ALA A 1 199 ? -16.822 -12.862 16.160 1.00 97.88 199 ALA A N 1
ATOM 1499 C CA . ALA A 1 199 ? -17.529 -13.364 14.984 1.00 97.88 199 ALA A CA 1
ATOM 1500 C C . ALA A 1 199 ? -17.474 -12.386 13.795 1.00 97.88 199 ALA A C 1
ATOM 1502 O O . ALA A 1 199 ? -17.408 -12.810 12.637 1.00 97.88 199 ALA A O 1
ATOM 1503 N N . LEU A 1 200 ? -17.508 -11.075 14.059 1.00 98.06 200 LEU A N 1
ATOM 1504 C CA . LEU A 1 200 ? -17.337 -10.055 13.027 1.00 98.06 200 LEU A CA 1
ATOM 1505 C C . LEU A 1 200 ? -15.884 -9.995 12.535 1.00 98.06 200 LEU A C 1
ATOM 1507 O O . LEU A 1 200 ? -15.672 -9.953 11.325 1.00 98.06 200 LEU A O 1
ATOM 1511 N N . ASP A 1 201 ? -14.904 -10.038 13.440 1.00 97.94 201 ASP A N 1
ATOM 1512 C CA . ASP A 1 201 ? -13.479 -10.062 13.093 1.00 97.94 201 ASP A CA 1
ATOM 1513 C C . ASP A 1 201 ? -13.141 -11.257 12.205 1.00 97.94 201 ASP A C 1
ATOM 1515 O O . ASP A 1 201 ? -12.413 -11.090 11.232 1.00 97.94 201 ASP A O 1
ATOM 1519 N N . HIS A 1 202 ? -13.722 -12.430 12.463 1.00 98.25 202 HIS A N 1
ATOM 1520 C CA . HIS A 1 202 ? -13.516 -13.607 11.621 1.00 98.25 202 HIS A CA 1
ATOM 1521 C C . HIS A 1 202 ? -13.998 -13.386 10.178 1.00 98.25 202 HIS A C 1
ATOM 1523 O O . HIS A 1 202 ? -13.264 -13.642 9.228 1.00 98.25 202 HIS A O 1
ATOM 1529 N N . ARG A 1 203 ? -15.198 -12.817 9.998 1.00 98.44 203 ARG A N 1
ATOM 1530 C CA . ARG A 1 203 ? -15.748 -12.511 8.662 1.00 98.44 203 ARG A CA 1
ATOM 1531 C C . ARG A 1 203 ? -14.946 -11.436 7.933 1.00 98.44 203 ARG A C 1
ATOM 1533 O O . ARG A 1 203 ? -14.751 -11.510 6.721 1.00 98.44 203 ARG A O 1
ATOM 1540 N N . LEU A 1 204 ? -14.504 -10.412 8.663 1.00 98.38 204 LEU A N 1
ATOM 1541 C CA . LEU A 1 204 ? -13.644 -9.366 8.109 1.00 98.38 204 LEU A CA 1
ATOM 1542 C C . LEU A 1 204 ? -12.271 -9.930 7.734 1.00 98.38 204 LEU A C 1
ATOM 1544 O O . LEU A 1 204 ? -11.689 -9.504 6.735 1.00 98.38 204 LEU A O 1
ATOM 1548 N N . ASP A 1 205 ? -11.786 -10.920 8.483 1.00 98.31 205 ASP A N 1
ATOM 1549 C CA . ASP A 1 205 ? -10.547 -11.606 8.159 1.00 98.31 205 ASP A CA 1
ATOM 1550 C C . ASP A 1 205 ? -10.652 -12.453 6.892 1.00 98.31 205 ASP A C 1
ATOM 1552 O O . ASP A 1 205 ? -9.784 -12.354 6.032 1.00 98.31 205 ASP A O 1
ATOM 1556 N N . GLU A 1 206 ? -11.729 -13.217 6.711 1.00 98.25 206 GLU A N 1
ATOM 1557 C CA . GLU A 1 206 ? -11.983 -13.963 5.468 1.00 98.25 206 GLU A CA 1
ATOM 1558 C C . GLU A 1 206 ? -11.980 -13.041 4.233 1.00 98.25 206 GLU A C 1
ATOM 1560 O O . GLU A 1 206 ? -11.400 -13.368 3.189 1.00 98.25 206 GLU A O 1
ATOM 1565 N N . ALA A 1 207 ? -12.572 -11.847 4.354 1.00 98.25 207 ALA A N 1
ATOM 1566 C CA . ALA A 1 207 ? -12.554 -10.842 3.293 1.00 98.25 207 ALA A CA 1
ATOM 1567 C C . ALA A 1 207 ? -11.134 -10.310 3.022 1.00 98.25 207 ALA A C 1
ATOM 1569 O O . ALA A 1 207 ? -10.714 -10.228 1.865 1.00 98.25 207 ALA A O 1
ATOM 1570 N N . ALA A 1 208 ? -10.367 -9.994 4.071 1.00 97.94 208 ALA A N 1
ATOM 1571 C CA . ALA A 1 208 ? -8.978 -9.548 3.938 1.00 97.94 208 ALA A CA 1
ATOM 1572 C C . ALA A 1 208 ? -8.059 -10.646 3.368 1.00 97.94 208 ALA A C 1
ATOM 1574 O O . ALA A 1 208 ? -7.179 -10.358 2.554 1.00 97.94 208 ALA A O 1
ATOM 1575 N N . GLN A 1 209 ? -8.282 -11.909 3.734 1.00 97.94 209 GLN A N 1
ATOM 1576 C CA . GLN A 1 209 ? -7.581 -13.060 3.165 1.00 97.94 209 GLN A CA 1
ATOM 1577 C C . GLN A 1 209 ? -7.905 -13.235 1.679 1.00 97.94 209 GLN A C 1
ATOM 1579 O O . GLN A 1 209 ? -6.999 -13.475 0.886 1.00 97.94 209 GLN A O 1
ATOM 1584 N N . SER A 1 210 ? -9.166 -13.048 1.281 1.00 97.69 210 SER A N 1
ATOM 1585 C CA . SER A 1 210 ? -9.569 -13.099 -0.131 1.00 97.69 210 SER A CA 1
ATOM 1586 C C . SER A 1 210 ? -8.889 -11.999 -0.956 1.00 97.69 210 SER A C 1
ATOM 1588 O O . SER A 1 210 ? -8.372 -12.273 -2.038 1.00 97.69 210 SER A O 1
ATOM 1590 N N . LEU A 1 211 ? -8.810 -10.772 -0.422 1.00 97.38 211 LEU A N 1
ATOM 1591 C CA . LEU A 1 211 ? -8.049 -9.672 -1.033 1.00 97.38 211 LEU A CA 1
ATOM 1592 C C . LEU A 1 211 ? -6.562 -10.020 -1.177 1.00 97.38 211 LEU A C 1
ATOM 1594 O O . LEU A 1 211 ? -5.985 -9.833 -2.248 1.00 97.38 211 LEU A O 1
ATOM 1598 N N . SER A 1 212 ? -5.954 -10.572 -0.126 1.00 96.50 212 SER A N 1
ATOM 1599 C CA . SER A 1 212 ? -4.562 -11.030 -0.163 1.00 96.50 212 SER A CA 1
ATOM 1600 C C . SER A 1 212 ? -4.352 -12.147 -1.192 1.00 96.50 212 SER A C 1
ATOM 1602 O O . SER A 1 212 ? -3.360 -12.127 -1.915 1.00 96.50 212 SER A O 1
ATOM 1604 N N . GLY A 1 213 ? -5.309 -13.067 -1.338 1.00 94.94 213 GLY A N 1
ATOM 1605 C CA . GLY A 1 213 ? -5.297 -14.086 -2.387 1.00 94.94 213 GLY A CA 1
ATOM 1606 C C . GLY A 1 213 ? -5.286 -13.482 -3.793 1.00 94.94 213 GLY A C 1
ATOM 1607 O O . GLY A 1 213 ? -4.486 -13.898 -4.630 1.00 94.94 213 GLY A O 1
ATOM 1608 N N . CYS A 1 214 ? -6.101 -12.453 -4.045 1.00 95.00 214 CYS A N 1
ATOM 1609 C CA . CYS A 1 214 ? -6.072 -11.713 -5.311 1.00 95.00 214 CYS A CA 1
ATOM 1610 C C . CYS A 1 214 ? -4.704 -11.067 -5.571 1.00 95.00 214 CYS A C 1
ATOM 1612 O O . CYS A 1 214 ? -4.192 -11.152 -6.687 1.00 95.00 214 CYS A O 1
ATOM 1614 N N . ALA A 1 215 ? -4.102 -10.454 -4.548 1.00 94.00 215 ALA A N 1
ATOM 1615 C CA . ALA A 1 215 ? -2.779 -9.843 -4.648 1.00 94.00 215 ALA A CA 1
ATOM 1616 C C . ALA A 1 215 ? -1.695 -10.886 -4.984 1.00 94.00 215 ALA A C 1
ATOM 1618 O O . ALA A 1 215 ? -0.939 -10.708 -5.940 1.00 94.00 215 ALA A O 1
ATOM 1619 N N . VAL A 1 216 ? -1.704 -12.039 -4.301 1.00 94.75 216 VAL A N 1
ATOM 1620 C CA . VAL A 1 216 ? -0.803 -13.168 -4.595 1.00 94.75 216 VAL A CA 1
ATOM 1621 C C . VAL A 1 216 ? -0.956 -13.638 -6.042 1.00 94.75 216 VAL A C 1
ATOM 1623 O O . VAL A 1 216 ? 0.045 -13.794 -6.738 1.00 94.75 216 VAL A O 1
ATOM 1626 N N . LEU A 1 217 ? -2.187 -13.811 -6.535 1.00 92.81 217 LEU A N 1
ATOM 1627 C CA . LEU A 1 217 ? -2.425 -14.205 -7.928 1.00 92.81 217 LEU A CA 1
ATOM 1628 C C . LEU A 1 217 ? -1.889 -13.166 -8.927 1.00 92.81 217 LEU A C 1
ATOM 1630 O O . LEU A 1 217 ? -1.274 -13.545 -9.925 1.00 92.81 217 LEU A O 1
ATOM 1634 N N . ALA A 1 218 ? -2.066 -11.869 -8.658 1.00 90.44 218 ALA A N 1
ATOM 1635 C CA . ALA A 1 218 ? -1.512 -10.802 -9.494 1.00 90.44 218 ALA A CA 1
ATOM 1636 C C . ALA A 1 218 ? 0.029 -10.810 -9.506 1.00 90.44 218 ALA A C 1
ATOM 1638 O O . ALA A 1 218 ? 0.655 -10.608 -10.555 1.00 90.44 218 ALA A O 1
ATOM 1639 N N . ARG A 1 219 ? 0.655 -11.114 -8.363 1.00 91.69 219 ARG A N 1
ATOM 1640 C CA . ARG A 1 219 ? 2.109 -11.283 -8.250 1.00 91.69 219 ARG A CA 1
ATOM 1641 C C . ARG A 1 219 ? 2.612 -12.482 -9.042 1.00 91.69 219 ARG A C 1
ATOM 1643 O O . ARG A 1 219 ? 3.575 -12.337 -9.794 1.00 91.69 219 ARG A O 1
ATOM 1650 N N . GLU A 1 220 ? 1.971 -13.643 -8.914 1.00 91.50 220 GLU A N 1
ATOM 1651 C CA . GLU A 1 220 ? 2.342 -14.826 -9.702 1.00 91.50 220 GLU A CA 1
ATOM 1652 C C . GLU A 1 220 ? 2.165 -14.573 -11.199 1.00 91.50 220 GLU A C 1
ATOM 1654 O O . GLU A 1 220 ? 3.024 -14.943 -11.998 1.00 91.50 220 GLU A O 1
ATOM 1659 N N . TRP A 1 221 ? 1.100 -13.868 -11.587 1.00 90.19 221 TRP A N 1
ATOM 1660 C CA . TRP A 1 221 ? 0.900 -13.491 -12.981 1.00 90.19 221 TRP A CA 1
ATOM 1661 C C . TRP A 1 221 ? 1.995 -12.550 -13.491 1.00 90.19 221 TRP A C 1
ATOM 1663 O O . TRP A 1 221 ? 2.520 -12.752 -14.583 1.00 90.19 221 TRP A O 1
ATOM 1673 N N . THR A 1 222 ? 2.418 -11.578 -12.680 1.00 89.06 222 THR A N 1
ATOM 1674 C CA . THR A 1 222 ? 3.566 -10.716 -13.007 1.00 89.06 222 THR A CA 1
ATOM 1675 C C . THR A 1 222 ? 4.837 -11.530 -13.231 1.00 89.06 222 THR A C 1
ATOM 1677 O O . THR A 1 222 ? 5.548 -11.290 -14.207 1.00 89.06 222 THR A O 1
ATOM 1680 N N . ARG A 1 223 ? 5.119 -12.517 -12.370 1.00 87.12 223 ARG A N 1
ATOM 1681 C CA . ARG A 1 223 ? 6.279 -13.405 -12.547 1.00 87.12 223 ARG A CA 1
ATOM 1682 C C . ARG A 1 223 ? 6.174 -14.212 -13.837 1.00 87.12 223 ARG A C 1
ATOM 1684 O O . ARG A 1 223 ? 7.129 -14.243 -14.603 1.00 87.12 223 ARG A O 1
ATOM 1691 N N . ALA A 1 224 ? 5.007 -14.787 -14.124 1.00 83.81 224 ALA A N 1
ATOM 1692 C CA . ALA A 1 224 ? 4.782 -15.545 -15.352 1.00 83.81 224 ALA A CA 1
ATOM 1693 C C . ALA A 1 224 ? 4.958 -14.685 -16.618 1.00 83.81 224 ALA A C 1
ATOM 1695 O O . ALA A 1 224 ? 5.535 -15.150 -17.605 1.00 83.81 224 ALA A O 1
ATOM 1696 N N . LEU A 1 225 ? 4.497 -13.429 -16.590 1.00 83.75 225 LEU A N 1
ATOM 1697 C CA . LEU A 1 225 ? 4.713 -12.464 -17.672 1.00 83.75 225 LEU A CA 1
ATOM 1698 C C . LEU A 1 225 ? 6.202 -12.153 -17.857 1.00 83.75 225 LEU A C 1
ATOM 1700 O O . LEU A 1 225 ? 6.688 -12.168 -18.988 1.00 83.75 225 LEU A O 1
ATOM 1704 N N . HIS A 1 226 ? 6.925 -11.927 -16.759 1.00 89.06 226 HIS A N 1
ATOM 1705 C CA . HIS A 1 226 ? 8.361 -11.666 -16.791 1.00 89.06 226 HIS A CA 1
ATOM 1706 C C . HIS A 1 226 ? 9.152 -12.862 -17.344 1.00 89.06 226 HIS A C 1
ATOM 1708 O O . HIS A 1 226 ? 9.986 -12.697 -18.233 1.00 89.06 226 HIS A O 1
ATOM 1714 N N . ASP A 1 227 ? 8.833 -14.081 -16.908 1.00 88.44 227 ASP A N 1
ATOM 1715 C CA . ASP A 1 227 ? 9.459 -15.307 -17.411 1.00 88.44 227 ASP A CA 1
ATOM 1716 C C . ASP A 1 227 ? 9.183 -15.528 -18.905 1.00 88.44 227 ASP A C 1
ATOM 1718 O O . ASP A 1 227 ? 10.049 -15.990 -19.655 1.00 88.44 227 ASP A O 1
ATOM 1722 N N . ALA A 1 228 ? 7.968 -15.212 -19.362 1.00 82.94 228 ALA A N 1
ATOM 1723 C CA . ALA A 1 228 ? 7.617 -15.290 -20.775 1.00 82.94 228 ALA A CA 1
ATOM 1724 C C . ALA A 1 228 ? 8.398 -14.270 -21.620 1.00 82.94 228 ALA A C 1
ATOM 1726 O O . ALA A 1 228 ? 8.836 -14.611 -22.722 1.00 82.94 228 ALA A O 1
ATOM 1727 N N . GLU A 1 229 ? 8.601 -13.055 -21.106 1.00 87.81 229 GLU A N 1
ATOM 1728 C CA . GLU A 1 229 ? 9.418 -12.019 -21.747 1.00 87.81 229 GLU A CA 1
ATOM 1729 C C . GLU A 1 229 ? 10.891 -12.440 -21.828 1.00 87.81 229 GLU A C 1
ATOM 1731 O O . GLU A 1 229 ? 11.448 -12.475 -22.927 1.00 87.81 229 GLU A O 1
ATOM 1736 N N . LEU A 1 230 ? 11.478 -12.894 -20.714 1.00 89.00 230 LEU A N 1
ATOM 1737 C CA . LEU A 1 230 ? 12.850 -13.409 -20.671 1.00 89.00 230 LEU A CA 1
ATOM 1738 C C . LEU A 1 230 ? 13.069 -14.562 -21.655 1.00 89.00 230 LEU A C 1
ATOM 1740 O O . LEU A 1 230 ? 14.073 -14.588 -22.370 1.00 89.00 230 LEU A O 1
ATOM 1744 N N . ARG A 1 231 ? 12.122 -15.507 -21.737 1.00 90.62 231 ARG A N 1
ATOM 1745 C CA . ARG A 1 231 ? 12.196 -16.616 -22.701 1.00 90.62 231 ARG A CA 1
ATOM 1746 C C . ARG A 1 231 ? 12.186 -16.102 -24.136 1.00 90.62 231 ARG A C 1
ATOM 1748 O O . ARG A 1 231 ? 12.988 -16.550 -24.953 1.00 90.62 231 ARG A O 1
ATOM 1755 N N . ARG A 1 232 ? 11.291 -15.163 -24.446 1.00 89.88 232 ARG A N 1
ATOM 1756 C CA . ARG A 1 232 ? 11.156 -14.597 -25.791 1.00 89.88 232 ARG A CA 1
ATOM 1757 C C . ARG A 1 232 ? 12.415 -13.840 -26.211 1.00 89.88 232 ARG A C 1
ATOM 1759 O O . ARG A 1 232 ? 12.872 -14.010 -27.342 1.00 89.88 232 ARG A O 1
ATOM 1766 N N . ASP A 1 233 ? 12.968 -13.031 -25.318 1.00 91.81 233 ASP A N 1
ATOM 1767 C CA . ASP A 1 233 ? 14.164 -12.239 -25.592 1.00 91.81 233 ASP A CA 1
ATOM 1768 C C . ASP A 1 233 ? 15.406 -13.143 -25.679 1.00 91.81 233 ASP A C 1
ATOM 1770 O O . ASP A 1 233 ? 16.206 -12.998 -26.601 1.00 91.81 233 ASP A O 1
ATOM 1774 N N . GLY A 1 234 ? 15.503 -14.177 -24.835 1.00 91.81 234 GLY A N 1
ATOM 1775 C CA . GLY A 1 234 ? 16.536 -15.212 -24.941 1.00 91.81 234 GLY A CA 1
ATOM 1776 C C . GLY A 1 234 ? 16.474 -16.001 -26.255 1.00 91.81 234 GLY A C 1
ATOM 1777 O O . GLY A 1 234 ? 17.503 -16.238 -26.887 1.00 91.81 234 GLY A O 1
ATOM 1778 N N . GLU A 1 235 ? 15.278 -16.364 -26.729 1.00 93.19 235 GLU A N 1
ATOM 1779 C CA . GLU A 1 235 ? 15.108 -16.968 -28.057 1.00 93.19 235 GLU A CA 1
ATOM 1780 C C . GLU A 1 235 ? 15.508 -16.013 -29.184 1.00 93.19 235 GLU A C 1
ATOM 1782 O O . GLU A 1 235 ? 16.092 -16.442 -30.184 1.00 93.19 235 GLU A O 1
ATOM 1787 N N . GLN A 1 236 ? 15.176 -14.728 -29.052 1.00 90.94 236 GLN A N 1
ATOM 1788 C CA . GLN A 1 236 ? 15.544 -13.713 -30.031 1.00 90.94 236 GLN A CA 1
ATOM 1789 C C . GLN A 1 236 ? 17.066 -13.538 -30.101 1.00 90.94 236 GLN A C 1
ATOM 1791 O O . GLN A 1 236 ? 17.608 -13.534 -31.208 1.00 90.94 236 GLN A O 1
ATOM 1796 N N . GLU A 1 237 ? 17.754 -13.476 -28.962 1.00 92.00 237 GLU A N 1
ATOM 1797 C CA . GLU A 1 237 ? 19.216 -13.377 -28.914 1.00 92.00 237 GLU A CA 1
ATOM 1798 C C . GLU A 1 237 ? 19.920 -14.664 -29.356 1.00 92.00 237 GLU A C 1
ATOM 1800 O O . GLU A 1 237 ? 20.955 -14.635 -30.025 1.00 92.00 237 GLU A O 1
ATOM 1805 N N . LEU A 1 238 ? 19.336 -15.832 -29.084 1.00 89.12 238 LEU A N 1
ATOM 1806 C CA . LEU A 1 238 ? 19.859 -17.082 -29.632 1.00 89.12 238 LEU A CA 1
ATOM 1807 C C . LEU A 1 238 ? 19.750 -17.102 -31.164 1.00 89.12 238 LEU A C 1
ATOM 1809 O O . LEU A 1 238 ? 20.670 -17.561 -31.846 1.00 89.12 238 LEU A O 1
ATOM 1813 N N . ARG A 1 239 ? 18.642 -16.595 -31.725 1.00 87.50 239 ARG A N 1
ATOM 1814 C CA . ARG A 1 239 ? 18.475 -16.456 -33.182 1.00 87.50 239 ARG A CA 1
ATOM 1815 C C . ARG A 1 239 ? 19.454 -15.434 -33.764 1.00 87.50 239 ARG A C 1
ATOM 1817 O O . ARG A 1 239 ? 20.027 -15.720 -34.812 1.00 87.50 239 ARG A O 1
ATOM 1824 N N . SER A 1 240 ? 19.667 -14.289 -33.107 1.00 85.81 240 SER A N 1
ATOM 1825 C CA . SER A 1 240 ? 20.624 -13.263 -33.555 1.00 85.81 240 SER A CA 1
ATOM 1826 C C . SER A 1 240 ? 22.056 -13.812 -33.570 1.00 85.81 240 SER A C 1
ATOM 1828 O O . SER A 1 240 ? 22.757 -13.687 -34.573 1.00 85.81 240 SER A O 1
ATOM 1830 N N . THR A 1 241 ? 22.444 -14.528 -32.514 1.00 83.25 241 THR A N 1
ATOM 1831 C CA . THR A 1 241 ? 23.783 -15.109 -32.365 1.00 83.25 241 THR A CA 1
ATOM 1832 C C . THR A 1 241 ? 24.032 -16.222 -33.381 1.00 83.25 241 THR A C 1
ATOM 1834 O O . THR A 1 241 ? 25.099 -16.274 -33.985 1.00 83.25 241 THR A O 1
ATOM 1837 N N . ARG A 1 242 ? 23.042 -17.089 -33.645 1.00 77.62 242 ARG A N 1
ATOM 1838 C CA . ARG A 1 242 ? 23.165 -18.155 -34.661 1.00 77.62 242 ARG A CA 1
ATOM 1839 C C . ARG A 1 242 ? 23.354 -17.629 -36.087 1.00 77.62 242 ARG A C 1
ATOM 1841 O O . ARG A 1 242 ? 23.874 -18.364 -36.920 1.00 77.62 242 ARG A O 1
ATOM 1848 N N . MET A 1 243 ? 22.942 -16.394 -36.381 1.00 70.75 243 MET A N 1
ATOM 1849 C CA . MET A 1 243 ? 23.182 -15.771 -37.690 1.00 70.75 243 MET A CA 1
ATOM 1850 C C . MET A 1 243 ? 24.635 -15.306 -37.873 1.00 70.75 243 MET A C 1
ATOM 1852 O O . MET A 1 243 ? 25.060 -15.071 -39.003 1.00 70.75 243 MET A O 1
ATOM 1856 N N . ILE A 1 244 ? 25.422 -15.230 -36.797 1.00 65.69 244 ILE A N 1
ATOM 1857 C CA . ILE A 1 244 ? 26.869 -15.021 -36.861 1.00 65.69 244 ILE A CA 1
ATOM 1858 C C . ILE A 1 244 ? 27.512 -16.396 -37.060 1.00 65.69 244 ILE A C 1
ATOM 1860 O O . ILE A 1 244 ? 27.935 -17.042 -36.105 1.00 65.69 244 ILE A O 1
ATOM 1864 N N . ALA A 1 245 ? 27.537 -16.885 -38.302 1.00 63.97 245 ALA A N 1
ATOM 1865 C CA . ALA A 1 245 ? 28.213 -18.139 -38.624 1.00 63.97 245 ALA A CA 1
ATOM 1866 C C . ALA A 1 245 ? 29.722 -17.987 -38.330 1.00 63.97 245 ALA A C 1
ATOM 1868 O O . ALA A 1 245 ? 30.378 -17.179 -38.997 1.00 63.97 245 ALA A O 1
ATOM 1869 N N . PRO A 1 246 ? 30.296 -18.743 -37.372 1.00 65.12 246 PRO A N 1
ATOM 1870 C CA . PRO A 1 246 ? 31.723 -18.665 -37.051 1.00 65.12 246 PRO A CA 1
ATOM 1871 C C . PRO A 1 246 ? 32.585 -18.915 -38.289 1.00 65.12 246 PRO A C 1
ATOM 1873 O O . PRO A 1 246 ? 33.588 -18.241 -38.505 1.00 65.12 246 PRO A O 1
ATOM 1876 N N . ASP A 1 247 ? 32.124 -19.818 -39.154 1.00 73.50 247 ASP A N 1
ATOM 1877 C CA . ASP A 1 247 ? 32.791 -20.182 -40.399 1.00 73.50 247 ASP A CA 1
ATOM 1878 C C . ASP A 1 247 ? 32.821 -19.025 -41.401 1.00 73.50 247 ASP A C 1
ATOM 1880 O O . ASP A 1 247 ? 33.805 -18.863 -42.115 1.00 73.50 247 ASP A O 1
ATOM 1884 N N . ALA A 1 248 ? 31.794 -18.168 -41.427 1.00 69.19 248 ALA A N 1
ATOM 1885 C CA . ALA A 1 248 ? 31.772 -16.999 -42.304 1.00 69.19 248 ALA A CA 1
ATOM 1886 C C . ALA A 1 248 ? 32.758 -15.921 -41.833 1.00 69.19 248 ALA A C 1
ATOM 1888 O O . ALA A 1 248 ? 33.414 -15.284 -42.657 1.00 69.19 248 ALA A O 1
ATOM 1889 N N . LEU A 1 249 ? 32.904 -15.742 -40.516 1.00 75.25 249 LEU A N 1
ATOM 1890 C CA . LEU A 1 249 ? 33.889 -14.821 -39.948 1.00 75.25 249 LEU A CA 1
ATOM 1891 C C . LEU A 1 249 ? 35.320 -15.340 -40.161 1.00 75.25 249 LEU A C 1
ATOM 1893 O O . LEU A 1 249 ? 36.197 -14.576 -40.571 1.00 75.25 249 LEU A O 1
ATOM 1897 N N . THR A 1 250 ? 35.548 -16.638 -39.945 1.00 80.31 250 THR A N 1
ATOM 1898 C CA . THR A 1 250 ? 36.837 -17.286 -40.220 1.00 80.31 250 THR A CA 1
ATOM 1899 C C . THR A 1 250 ? 37.186 -17.193 -41.704 1.00 80.31 250 THR A C 1
ATOM 1901 O O . THR A 1 250 ? 38.260 -16.700 -42.034 1.00 80.31 250 THR A O 1
ATOM 1904 N N . ALA A 1 251 ? 36.257 -17.529 -42.605 1.00 78.75 251 ALA A N 1
ATOM 1905 C CA . ALA A 1 251 ? 36.470 -17.444 -44.051 1.00 78.75 251 ALA A CA 1
ATOM 1906 C C . ALA A 1 251 ? 36.735 -16.004 -44.526 1.00 78.75 251 ALA A C 1
ATOM 1908 O O . ALA A 1 251 ? 37.609 -15.772 -45.361 1.00 78.75 251 ALA A O 1
ATOM 1909 N N . ALA A 1 252 ? 36.026 -15.012 -43.977 1.00 82.38 252 ALA A N 1
ATOM 1910 C CA . ALA A 1 252 ? 36.286 -13.606 -44.282 1.00 82.38 252 ALA A CA 1
ATOM 1911 C C . ALA A 1 252 ? 37.677 -13.161 -43.796 1.00 82.38 252 ALA A C 1
ATOM 1913 O O . ALA A 1 252 ? 38.380 -12.443 -44.510 1.00 82.38 252 ALA A O 1
ATOM 1914 N N . THR A 1 253 ? 38.094 -13.619 -42.612 1.00 86.44 253 THR A N 1
ATOM 1915 C CA . THR A 1 253 ? 39.421 -13.326 -42.048 1.00 86.44 253 THR A CA 1
ATOM 1916 C C . THR A 1 253 ? 40.530 -13.977 -42.877 1.00 86.44 253 THR A C 1
ATOM 1918 O O . THR A 1 253 ? 41.524 -13.323 -43.194 1.00 86.44 253 THR A O 1
ATOM 1921 N N . GLU A 1 254 ? 40.341 -15.229 -43.297 1.00 86.62 254 GLU A N 1
ATOM 1922 C CA . GLU A 1 254 ? 41.251 -15.940 -44.201 1.00 86.62 254 GLU A CA 1
ATOM 1923 C C . GLU A 1 254 ? 41.365 -15.234 -45.556 1.00 86.62 254 GLU A C 1
ATOM 1925 O O . GLU A 1 254 ? 42.473 -14.958 -46.019 1.00 86.62 254 GLU A O 1
ATOM 1930 N N . SER A 1 255 ? 40.233 -14.849 -46.157 1.00 87.81 255 SER A N 1
ATOM 1931 C CA . SER A 1 255 ? 40.207 -14.090 -47.412 1.00 87.81 255 SER A CA 1
ATOM 1932 C C . SER A 1 255 ? 40.934 -12.748 -47.282 1.00 87.81 255 SER A C 1
ATOM 1934 O O . SER A 1 255 ? 41.703 -12.373 -48.168 1.00 87.81 255 SER A O 1
ATOM 1936 N N . LEU A 1 256 ? 40.722 -12.011 -46.187 1.00 91.56 256 LEU A N 1
ATOM 1937 C CA . LEU A 1 256 ? 41.399 -10.734 -45.942 1.00 91.56 256 LEU A CA 1
ATOM 1938 C C . LEU A 1 256 ? 42.915 -10.919 -45.794 1.00 91.56 256 LEU A C 1
ATOM 1940 O O . LEU A 1 256 ? 43.693 -10.144 -46.360 1.00 91.56 256 LEU A O 1
ATOM 1944 N N . LEU A 1 257 ? 43.340 -11.954 -45.066 1.00 88.44 257 LEU A N 1
ATOM 1945 C CA . LEU A 1 257 ? 44.752 -12.286 -44.896 1.00 88.44 257 LEU A CA 1
ATOM 1946 C C . LEU A 1 257 ? 45.396 -12.645 -46.241 1.00 88.44 257 LEU A C 1
ATOM 1948 O O . LEU A 1 257 ? 46.465 -12.125 -46.562 1.00 88.44 257 LEU A O 1
ATOM 1952 N N . GLN A 1 258 ? 44.716 -13.445 -47.067 1.00 87.06 258 GLN A N 1
ATOM 1953 C CA . GLN A 1 258 ? 45.192 -13.814 -48.400 1.00 87.06 258 GLN A CA 1
ATOM 1954 C C . GLN A 1 258 ? 45.294 -12.601 -49.336 1.00 87.06 258 GLN A C 1
ATOM 1956 O O . GLN A 1 258 ? 46.317 -12.416 -49.994 1.00 87.06 258 GLN A O 1
ATOM 1961 N N . GLN A 1 259 ? 44.278 -11.732 -49.363 1.00 90.56 259 GLN A N 1
ATOM 1962 C CA . GLN A 1 259 ? 44.306 -10.504 -50.165 1.00 90.56 259 GLN A CA 1
ATOM 1963 C C . GLN A 1 259 ? 45.435 -9.564 -49.734 1.00 90.56 259 GLN A C 1
ATOM 1965 O O . GLN A 1 259 ? 46.114 -8.983 -50.583 1.00 90.56 259 GLN A O 1
ATOM 1970 N N . THR A 1 260 ? 45.649 -9.422 -48.425 1.00 91.12 260 THR A N 1
ATOM 1971 C CA . THR A 1 260 ? 46.722 -8.585 -47.876 1.00 91.12 260 THR A CA 1
ATOM 1972 C C . THR A 1 260 ? 48.086 -9.147 -48.255 1.00 91.12 260 THR A C 1
ATOM 1974 O O . THR A 1 260 ? 48.922 -8.399 -48.756 1.00 91.12 260 THR A O 1
ATOM 1977 N N . PHE A 1 261 ? 48.285 -10.460 -48.101 1.00 88.12 261 PHE A N 1
ATOM 1978 C CA . PHE A 1 261 ? 49.506 -11.138 -48.528 1.00 88.12 261 PHE A CA 1
ATOM 1979 C C . PHE A 1 261 ? 49.790 -10.882 -50.014 1.00 88.12 261 PHE A C 1
ATOM 1981 O O . PHE A 1 261 ? 50.846 -10.354 -50.348 1.00 88.12 261 PHE A O 1
ATOM 1988 N N . CYS A 1 262 ? 48.818 -11.138 -50.900 1.00 88.38 262 CYS A N 1
ATOM 1989 C CA . CYS A 1 262 ? 48.980 -10.914 -52.339 1.00 88.38 262 CYS A CA 1
ATOM 1990 C C . CYS A 1 262 ? 49.336 -9.460 -52.679 1.00 88.38 262 CYS A C 1
ATOM 1992 O O . CYS A 1 262 ? 50.208 -9.226 -53.513 1.00 88.38 262 CYS A O 1
ATOM 1994 N N . ARG A 1 263 ? 48.687 -8.477 -52.041 1.00 89.56 263 ARG A N 1
ATOM 1995 C CA . ARG A 1 263 ? 48.966 -7.051 -52.283 1.00 89.56 263 ARG A CA 1
ATOM 1996 C C . ARG A 1 263 ? 50.352 -6.639 -51.800 1.00 89.56 263 ARG A C 1
ATOM 1998 O O . ARG A 1 263 ? 51.018 -5.878 -52.492 1.00 89.56 263 ARG A O 1
ATOM 2005 N N . VAL A 1 264 ? 50.782 -7.130 -50.640 1.00 87.44 264 VAL A N 1
ATOM 2006 C CA . VAL A 1 264 ? 52.104 -6.828 -50.072 1.00 87.44 264 VAL A CA 1
ATOM 2007 C C . VAL A 1 264 ? 53.216 -7.462 -50.913 1.00 87.44 264 VAL A C 1
ATOM 2009 O O . VAL A 1 264 ? 54.199 -6.787 -51.214 1.00 87.44 264 VAL A O 1
ATOM 2012 N N . THR A 1 265 ? 53.041 -8.707 -51.365 1.00 82.31 265 THR A N 1
ATOM 2013 C CA . THR A 1 265 ? 53.972 -9.361 -52.298 1.00 82.31 265 THR A CA 1
ATOM 2014 C C . THR A 1 265 ? 54.031 -8.631 -53.639 1.00 82.31 265 THR A C 1
ATOM 2016 O O . THR A 1 265 ? 55.121 -8.296 -54.089 1.00 82.31 265 THR A O 1
ATOM 2019 N N . ALA A 1 266 ? 52.883 -8.280 -54.227 1.00 84.19 266 ALA A N 1
ATOM 2020 C CA . ALA A 1 266 ? 52.846 -7.524 -55.479 1.00 84.19 266 ALA A CA 1
ATOM 2021 C C . ALA A 1 266 ? 53.502 -6.138 -55.350 1.00 84.19 266 ALA A C 1
ATOM 2023 O O . ALA A 1 266 ? 54.240 -5.720 -56.237 1.00 84.19 266 ALA A O 1
ATOM 2024 N N . ALA A 1 267 ? 53.261 -5.426 -54.243 1.00 85.69 267 ALA A N 1
ATOM 2025 C CA . ALA A 1 267 ? 53.891 -4.135 -53.984 1.00 85.69 267 ALA A CA 1
ATOM 2026 C C . ALA A 1 267 ? 55.417 -4.263 -53.899 1.00 85.69 267 ALA A C 1
ATOM 2028 O O . ALA A 1 267 ? 56.119 -3.484 -54.534 1.00 85.69 267 ALA A O 1
ATOM 2029 N N . ARG A 1 268 ? 55.920 -5.272 -53.180 1.00 89.50 268 ARG A N 1
ATOM 2030 C CA . ARG A 1 268 ? 57.356 -5.562 -53.102 1.00 89.50 268 ARG A CA 1
ATOM 2031 C C . ARG A 1 268 ? 57.962 -5.866 -54.472 1.00 89.50 268 ARG A C 1
ATOM 2033 O O . ARG A 1 268 ? 59.043 -5.362 -54.760 1.00 89.50 268 ARG A O 1
ATOM 2040 N N . ASP A 1 269 ? 57.298 -6.684 -55.288 1.00 84.44 269 ASP A N 1
ATOM 2041 C CA . ASP A 1 269 ? 57.795 -7.055 -56.621 1.00 84.44 269 ASP A CA 1
ATOM 2042 C C . ASP A 1 269 ? 57.912 -5.830 -57.538 1.00 84.44 269 ASP A C 1
ATOM 2044 O O . ASP A 1 269 ? 58.853 -5.725 -58.320 1.00 84.44 269 ASP A O 1
ATOM 2048 N N . LEU A 1 270 ? 56.997 -4.864 -57.403 1.00 86.00 270 LEU A N 1
ATOM 2049 C CA . LEU A 1 270 ? 57.049 -3.597 -58.138 1.00 86.00 270 LEU A CA 1
ATOM 2050 C C . LEU A 1 270 ? 58.153 -2.649 -57.644 1.00 86.00 270 LEU A C 1
ATOM 2052 O O . LEU A 1 270 ? 58.620 -1.815 -58.417 1.00 86.00 270 LEU A O 1
ATOM 2056 N N . THR A 1 271 ? 58.552 -2.742 -56.373 1.00 88.31 271 THR A N 1
ATOM 2057 C CA . THR A 1 271 ? 59.557 -1.859 -55.754 1.00 88.31 271 THR A CA 1
ATOM 2058 C C . THR A 1 271 ? 60.940 -2.497 -55.612 1.00 88.31 271 THR A C 1
ATOM 2060 O O . THR A 1 271 ? 61.804 -1.902 -54.967 1.00 88.31 271 THR A O 1
ATOM 2063 N N . ASP A 1 272 ? 61.143 -3.701 -56.157 1.00 88.00 272 ASP A N 1
ATOM 2064 C CA . ASP A 1 272 ? 62.383 -4.497 -56.096 1.00 88.00 272 ASP A CA 1
ATOM 2065 C C . ASP A 1 272 ? 63.021 -4.547 -54.692 1.00 88.00 272 ASP A C 1
ATOM 2067 O O . ASP A 1 272 ? 64.230 -4.450 -54.495 1.00 88.00 272 ASP A O 1
ATOM 2071 N N . SER A 1 273 ? 62.183 -4.638 -53.656 1.00 82.38 273 SER A N 1
ATOM 2072 C CA . SER A 1 273 ? 62.623 -4.436 -52.265 1.00 82.38 273 SER A CA 1
ATOM 2073 C C . SER A 1 273 ? 63.267 -5.671 -51.613 1.00 82.38 273 SER A C 1
ATOM 2075 O O . SER A 1 273 ? 63.477 -5.684 -50.400 1.00 82.38 273 SER A O 1
ATOM 2077 N N . GLY A 1 274 ? 63.597 -6.700 -52.401 1.00 85.00 274 GLY A N 1
ATOM 2078 C CA . GLY A 1 274 ? 64.159 -7.967 -51.925 1.00 85.00 274 GLY A CA 1
ATOM 2079 C C . GLY A 1 274 ? 63.153 -8.862 -51.173 1.00 85.00 274 GLY A C 1
ATOM 2080 O O . GLY A 1 274 ? 62.085 -8.403 -50.768 1.00 85.00 274 GLY A O 1
ATOM 2081 N N . PRO A 1 275 ? 63.450 -10.164 -50.993 1.00 85.12 275 PRO A N 1
ATOM 2082 C CA . PRO A 1 275 ? 62.503 -11.141 -50.453 1.00 85.12 275 PRO A CA 1
ATOM 2083 C C . PRO A 1 275 ? 62.181 -10.901 -48.975 1.00 85.12 275 PRO A C 1
ATOM 2085 O O . PRO A 1 275 ? 63.054 -10.565 -48.168 1.00 85.12 275 PRO A O 1
ATOM 2088 N N . PHE A 1 276 ? 60.925 -11.156 -48.598 1.00 82.88 276 PHE A N 1
ATOM 2089 C CA . PHE A 1 276 ? 60.483 -11.025 -47.212 1.00 82.88 276 PHE A CA 1
ATOM 2090 C C . PHE A 1 276 ? 61.132 -12.075 -46.292 1.00 82.88 276 PHE A C 1
ATOM 2092 O O . PHE A 1 276 ? 61.467 -13.171 -46.749 1.00 82.88 276 PHE A O 1
ATOM 2099 N N . PRO A 1 277 ? 61.230 -11.812 -44.972 1.00 81.69 277 PRO A N 1
ATOM 2100 C CA . PRO A 1 277 ? 61.835 -12.744 -44.014 1.00 81.69 277 PRO A CA 1
ATOM 2101 C C . PRO A 1 277 ? 61.210 -14.148 -43.987 1.00 81.69 277 PRO A C 1
ATOM 2103 O O . PRO A 1 277 ? 61.890 -15.111 -43.646 1.00 81.69 277 PRO A O 1
ATOM 2106 N N . TRP A 1 278 ? 59.926 -14.289 -44.336 1.00 80.25 278 TRP A N 1
ATOM 2107 C 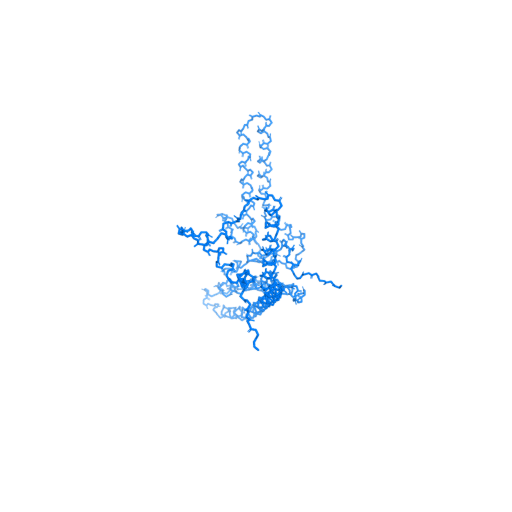CA . TRP A 1 278 ? 59.241 -15.590 -44.391 1.00 80.25 278 TRP A CA 1
ATOM 2108 C C . TRP A 1 278 ? 59.488 -16.377 -45.687 1.00 80.25 278 TRP A C 1
ATOM 2110 O O . TRP A 1 278 ? 59.142 -17.555 -45.745 1.00 80.25 278 TRP A O 1
ATOM 2120 N N . GLU A 1 279 ? 60.066 -15.752 -46.712 1.00 80.69 279 GLU A N 1
ATOM 2121 C CA . GLU A 1 279 ? 60.378 -16.384 -48.003 1.00 80.69 279 GLU A CA 1
ATOM 2122 C C . GLU A 1 279 ? 61.838 -16.809 -48.112 1.00 80.69 279 GLU A C 1
ATOM 2124 O O . GLU A 1 279 ? 62.191 -17.627 -48.960 1.00 80.69 279 GLU A O 1
ATOM 2129 N N . GLN A 1 280 ? 62.695 -16.271 -47.246 1.00 82.69 280 GLN A N 1
ATOM 2130 C CA . GLN A 1 280 ? 64.088 -16.676 -47.190 1.00 82.69 280 GLN A CA 1
ATOM 2131 C C . GLN A 1 280 ? 64.167 -18.147 -46.742 1.00 82.69 280 GLN A C 1
ATOM 2133 O O . GLN A 1 280 ? 63.498 -18.533 -45.772 1.00 82.69 280 GLN A O 1
ATOM 2138 N N . PRO A 1 281 ? 64.971 -18.992 -47.422 1.00 72.94 281 PRO A N 1
ATOM 2139 C CA . PRO A 1 281 ? 65.226 -20.348 -46.961 1.00 72.94 281 PRO A CA 1
ATOM 2140 C C . PRO A 1 281 ? 65.672 -20.276 -45.503 1.00 72.94 281 PRO A C 1
ATOM 2142 O O . PRO A 1 281 ? 66.468 -19.408 -45.146 1.00 72.94 281 PRO A O 1
ATOM 2145 N N . ARG A 1 282 ? 65.168 -21.169 -44.644 1.00 63.25 282 ARG A N 1
ATOM 2146 C CA . ARG A 1 282 ? 65.582 -21.255 -43.231 1.00 63.25 282 ARG A CA 1
ATOM 2147 C C . ARG A 1 282 ? 67.013 -21.788 -43.115 1.00 63.25 282 ARG A C 1
ATOM 2149 O O . ARG A 1 282 ? 67.271 -22.804 -42.475 1.00 63.25 282 ARG A O 1
ATOM 2156 N N . THR A 1 283 ? 67.962 -21.124 -43.742 1.00 61.62 283 THR A N 1
ATOM 2157 C CA . THR A 1 283 ? 69.377 -21.321 -43.521 1.00 61.62 283 THR A CA 1
ATOM 2158 C C . THR A 1 283 ? 69.744 -20.481 -42.305 1.00 61.62 283 THR A C 1
ATOM 2160 O O . THR A 1 283 ? 69.779 -19.257 -42.349 1.00 61.62 283 THR A O 1
ATOM 2163 N N . THR A 1 284 ? 69.975 -21.186 -41.196 1.00 53.25 284 THR A N 1
ATOM 2164 C CA . THR A 1 284 ? 70.643 -20.733 -39.963 1.00 53.25 284 THR A CA 1
ATOM 2165 C C . THR A 1 284 ? 69.893 -19.786 -39.007 1.00 53.25 284 THR A C 1
ATOM 2167 O O . THR A 1 284 ? 70.045 -18.575 -39.013 1.00 53.25 284 THR A O 1
ATOM 2170 N N . ARG A 1 285 ? 69.182 -20.427 -38.064 1.00 54.59 285 ARG A N 1
ATOM 2171 C CA . ARG A 1 285 ? 69.289 -20.243 -36.599 1.00 54.59 285 ARG A CA 1
ATOM 2172 C C . ARG A 1 285 ? 69.153 -18.810 -36.041 1.00 54.59 285 ARG A C 1
ATOM 2174 O O . ARG A 1 285 ? 70.140 -18.247 -35.601 1.00 54.59 285 ARG A O 1
ATOM 2181 N N . PHE A 1 286 ? 67.911 -18.350 -35.849 1.00 52.97 286 PHE A N 1
ATOM 2182 C CA . PHE A 1 286 ? 67.506 -17.577 -34.660 1.00 52.97 286 PHE A CA 1
ATOM 2183 C C . PHE A 1 286 ? 66.037 -17.873 -34.299 1.00 52.97 286 PHE A C 1
ATOM 2185 O O . PHE A 1 286 ? 65.170 -17.745 -35.164 1.00 52.97 286 PHE A O 1
ATOM 2192 N N . PRO A 1 287 ? 65.716 -18.268 -33.051 1.00 51.66 287 PRO A N 1
ATOM 2193 C CA . PRO A 1 287 ? 64.336 -18.377 -32.605 1.00 51.66 287 PRO A CA 1
ATOM 2194 C C . PRO A 1 287 ? 63.861 -17.001 -32.119 1.00 51.66 287 PRO A C 1
ATOM 2196 O O . PRO A 1 287 ? 64.224 -16.569 -31.029 1.00 51.66 287 PRO A O 1
ATOM 2199 N N . SER A 1 288 ? 63.039 -16.306 -32.908 1.00 57.97 288 SER A N 1
ATOM 2200 C CA . SER A 1 288 ? 62.196 -15.230 -32.373 1.00 57.97 288 SER A CA 1
ATOM 2201 C C . SER A 1 288 ? 60.758 -15.740 -32.262 1.00 57.97 288 SER A C 1
ATOM 2203 O O . SER A 1 288 ? 60.223 -16.355 -33.188 1.00 57.97 288 SER A O 1
ATOM 2205 N N . ALA A 1 289 ? 60.128 -15.519 -31.106 1.00 54.88 289 ALA A N 1
ATOM 2206 C CA . ALA A 1 289 ? 58.784 -16.014 -30.794 1.00 54.88 289 ALA A CA 1
ATOM 2207 C C . ALA A 1 289 ? 57.704 -15.502 -31.774 1.00 54.88 289 ALA A C 1
ATOM 2209 O O . ALA A 1 289 ? 56.707 -16.182 -32.004 1.00 54.88 289 ALA A O 1
ATOM 2210 N N . ALA A 1 290 ? 57.937 -14.354 -32.422 1.00 53.12 290 ALA A N 1
ATOM 2211 C CA . ALA A 1 290 ? 57.048 -13.795 -33.441 1.00 53.12 290 ALA A CA 1
ATOM 2212 C C . ALA A 1 290 ? 57.067 -14.589 -34.765 1.00 53.12 290 ALA A C 1
ATOM 2214 O O . ALA A 1 290 ? 56.047 -14.688 -35.445 1.00 53.12 290 ALA A O 1
ATOM 2215 N N . GLY A 1 291 ? 58.197 -15.216 -35.117 1.00 53.59 291 GLY A N 1
ATOM 2216 C CA . GLY A 1 291 ? 58.308 -16.037 -36.327 1.00 53.59 291 GLY A CA 1
ATOM 2217 C C . GLY A 1 291 ? 57.523 -17.351 -36.245 1.00 53.59 291 GLY A C 1
ATOM 2218 O O . GLY A 1 291 ? 57.085 -17.873 -37.273 1.00 53.59 291 GLY A O 1
ATOM 2219 N N . HIS A 1 292 ? 57.300 -17.870 -35.034 1.00 55.59 292 HIS A N 1
ATOM 2220 C CA . HIS A 1 292 ? 56.580 -19.127 -34.821 1.00 55.59 292 HIS A CA 1
ATOM 2221 C C . HIS A 1 292 ? 55.079 -19.010 -35.123 1.00 55.59 292 HIS A C 1
ATOM 2223 O O . HIS A 1 292 ? 54.560 -19.851 -35.852 1.00 55.59 292 HIS A O 1
ATOM 2229 N N . GLN A 1 293 ? 54.401 -17.945 -34.676 1.00 57.34 293 GLN A N 1
ATOM 2230 C CA . GLN A 1 293 ? 52.959 -17.770 -34.925 1.00 57.34 293 GLN A CA 1
ATOM 2231 C C . GLN A 1 293 ? 52.635 -17.586 -36.417 1.00 57.34 293 GLN A C 1
ATOM 2233 O O . GLN A 1 293 ? 51.681 -18.176 -36.922 1.00 57.34 293 GLN A O 1
ATOM 2238 N N . PHE A 1 294 ? 53.466 -16.841 -37.153 1.00 56.84 294 PHE A N 1
ATOM 2239 C CA . PHE A 1 294 ? 53.274 -16.647 -38.595 1.00 56.84 294 PHE A CA 1
ATOM 2240 C C . PHE A 1 294 ? 53.551 -17.917 -39.409 1.00 56.84 294 PHE A C 1
ATOM 2242 O O . PHE A 1 294 ? 52.844 -18.203 -40.376 1.00 56.84 294 PHE A O 1
ATOM 2249 N N . THR A 1 295 ? 54.554 -18.713 -39.024 1.00 56.12 295 THR A N 1
ATOM 2250 C CA . THR A 1 295 ? 54.871 -19.951 -39.757 1.00 56.12 295 THR A CA 1
ATOM 2251 C C . THR A 1 295 ? 53.943 -21.111 -39.427 1.00 56.12 295 THR A C 1
ATOM 2253 O O . THR A 1 295 ? 53.728 -21.972 -40.280 1.00 56.12 295 THR A O 1
ATOM 2256 N N . GLU A 1 296 ? 53.331 -21.117 -38.246 1.00 59.44 296 GLU A N 1
ATOM 2257 C CA . GLU A 1 296 ? 52.274 -22.067 -37.905 1.00 59.44 296 GLU A CA 1
ATOM 2258 C C . GLU A 1 296 ? 50.961 -21.748 -38.638 1.00 59.44 296 GLU A C 1
ATOM 2260 O O . GLU A 1 296 ? 50.332 -22.662 -39.174 1.00 59.44 296 GLU A O 1
ATOM 2265 N N . ALA A 1 297 ? 50.621 -20.461 -38.795 1.00 56.44 297 ALA A N 1
ATOM 2266 C CA . ALA A 1 297 ? 49.544 -20.019 -39.682 1.00 56.44 297 ALA A CA 1
ATOM 2267 C C . ALA A 1 297 ? 49.820 -20.431 -41.143 1.00 56.44 297 ALA A C 1
ATOM 2269 O O . ALA A 1 297 ? 49.020 -21.145 -41.745 1.00 56.44 297 ALA A O 1
ATOM 2270 N N . ALA A 1 298 ? 50.993 -20.101 -41.695 1.00 54.56 298 ALA A N 1
ATOM 2271 C CA . ALA A 1 298 ? 51.350 -20.445 -43.077 1.00 54.56 298 ALA A CA 1
ATOM 2272 C C . ALA A 1 298 ? 51.374 -21.965 -43.360 1.00 54.56 298 ALA A C 1
ATOM 2274 O O . ALA A 1 298 ? 51.035 -22.389 -44.469 1.00 54.56 298 ALA A O 1
ATOM 2275 N N . ARG A 1 299 ? 51.730 -22.801 -42.368 1.00 60.25 299 ARG A N 1
ATOM 2276 C CA . ARG A 1 299 ? 51.626 -24.271 -42.465 1.00 60.25 299 ARG A CA 1
ATOM 2277 C C . ARG A 1 299 ? 50.187 -24.770 -42.428 1.00 60.25 299 ARG A C 1
ATOM 2279 O O . ARG A 1 299 ? 49.857 -25.658 -43.211 1.00 60.25 299 ARG A O 1
ATOM 2286 N N . ARG A 1 300 ? 49.340 -24.226 -41.545 1.00 56.41 300 ARG A N 1
ATOM 2287 C CA . ARG A 1 300 ? 47.916 -24.601 -41.462 1.00 56.41 300 ARG A CA 1
ATOM 2288 C C . ARG A 1 300 ? 47.159 -24.293 -42.754 1.00 56.41 300 ARG A C 1
ATOM 2290 O O . ARG A 1 300 ? 46.288 -25.069 -43.125 1.00 56.41 300 ARG A O 1
ATOM 2297 N N . PHE A 1 301 ? 47.540 -23.234 -43.468 1.00 54.59 301 PHE A N 1
ATOM 2298 C CA . PHE A 1 301 ? 46.892 -22.813 -44.717 1.00 54.59 301 PHE A CA 1
ATOM 2299 C C . PHE A 1 301 ? 47.409 -23.513 -45.989 1.00 54.59 301 PHE A C 1
ATOM 2301 O O . PHE A 1 301 ? 47.030 -23.132 -47.092 1.00 54.59 301 PHE A O 1
ATOM 2308 N N . GLY A 1 302 ? 48.275 -24.531 -45.885 1.00 49.06 302 GLY A N 1
ATOM 2309 C CA . GLY A 1 302 ? 48.684 -25.352 -47.038 1.00 49.06 302 GLY A CA 1
ATOM 2310 C C . GLY A 1 302 ? 49.491 -24.624 -48.127 1.00 49.06 302 GLY A C 1
ATOM 2311 O O . GLY A 1 302 ? 49.768 -25.207 -49.175 1.00 49.06 302 GLY A O 1
ATOM 2312 N N . ILE A 1 303 ? 49.921 -23.381 -47.886 1.00 55.12 303 ILE A N 1
ATOM 2313 C CA . ILE A 1 303 ? 50.580 -22.524 -48.888 1.00 55.12 303 ILE A CA 1
ATOM 2314 C C . ILE A 1 303 ? 51.984 -23.042 -49.250 1.00 55.12 303 ILE A C 1
ATOM 2316 O O . ILE A 1 303 ? 52.455 -22.823 -50.364 1.00 55.12 303 ILE A O 1
ATOM 2320 N N . GLN A 1 304 ? 52.634 -23.826 -48.380 1.00 48.47 304 GLN A N 1
ATOM 2321 C CA . GLN A 1 304 ? 53.934 -24.424 -48.711 1.00 48.47 304 GLN A CA 1
ATOM 2322 C C . GLN A 1 304 ? 53.867 -25.523 -49.785 1.00 48.47 304 GLN A C 1
ATOM 2324 O O . GLN A 1 304 ? 54.859 -25.714 -50.480 1.00 48.47 304 GLN A O 1
ATOM 2329 N N . ARG A 1 305 ? 52.728 -26.207 -49.993 1.00 47.56 305 ARG A N 1
ATOM 2330 C CA . ARG A 1 305 ? 52.653 -27.317 -50.970 1.00 47.56 305 ARG A CA 1
ATOM 2331 C C . ARG A 1 305 ? 52.588 -26.877 -52.434 1.00 47.56 305 ARG A C 1
ATOM 2333 O O . ARG A 1 305 ? 52.770 -27.715 -53.304 1.00 47.56 305 ARG A O 1
ATOM 2340 N N . ARG A 1 306 ? 52.322 -25.597 -52.724 1.00 46.03 306 ARG A N 1
ATOM 2341 C CA . ARG A 1 306 ? 52.254 -25.087 -54.110 1.00 46.03 306 ARG A CA 1
ATOM 2342 C C . ARG A 1 306 ? 53.539 -24.431 -54.612 1.00 46.03 306 ARG A C 1
ATOM 2344 O O . ARG A 1 306 ? 53.620 -24.152 -55.800 1.00 46.03 306 ARG A O 1
ATOM 2351 N N . LEU A 1 307 ? 54.512 -24.173 -53.737 1.00 44.81 307 LEU A N 1
ATOM 2352 C CA . LEU A 1 307 ? 55.769 -23.505 -54.105 1.00 44.81 307 LEU A CA 1
ATOM 2353 C C . LEU A 1 307 ? 56.957 -24.467 -54.204 1.00 44.81 307 LEU A C 1
ATOM 2355 O O . LEU A 1 307 ? 57.912 -24.186 -54.920 1.00 44.81 307 LEU A O 1
ATOM 2359 N N . THR A 1 308 ? 56.891 -25.626 -53.551 1.00 46.72 308 THR A N 1
ATOM 2360 C CA . THR A 1 308 ? 57.768 -26.756 -53.864 1.00 46.72 308 THR A CA 1
ATOM 2361 C C . THR A 1 308 ? 57.076 -27.561 -54.954 1.00 46.72 308 THR A C 1
ATOM 2363 O O . THR A 1 308 ? 56.145 -28.302 -54.653 1.00 46.72 308 THR A O 1
ATOM 2366 N N . GLY A 1 309 ? 57.457 -27.359 -56.216 1.00 47.44 309 GLY A N 1
ATOM 2367 C CA . GLY A 1 309 ? 56.997 -28.156 -57.356 1.00 47.44 309 GLY A CA 1
ATOM 2368 C C . GLY A 1 309 ? 57.416 -29.618 -57.218 1.00 47.44 309 GLY A C 1
ATOM 2369 O O . GLY A 1 309 ? 58.335 -30.075 -57.883 1.00 47.44 309 GLY A O 1
ATOM 2370 N N . GLU A 1 310 ? 56.767 -30.340 -56.313 1.00 46.69 310 GLU A N 1
ATOM 2371 C CA . GLU A 1 310 ? 56.858 -31.783 -56.194 1.00 46.69 310 GLU A CA 1
ATOM 2372 C C . GLU A 1 310 ? 55.749 -32.333 -57.092 1.00 46.69 310 GLU A C 1
ATOM 2374 O O . GLU A 1 310 ? 54.610 -32.553 -56.675 1.00 46.69 310 GLU A O 1
ATOM 2379 N N . GLU A 1 311 ? 56.075 -32.415 -58.385 1.00 44.41 311 GLU A N 1
ATOM 2380 C CA . GLU A 1 311 ? 55.311 -33.167 -59.370 1.00 44.41 311 GLU A CA 1
ATOM 2381 C C . GLU A 1 311 ? 55.151 -34.595 -58.845 1.00 44.41 311 GLU A C 1
ATOM 2383 O O . GLU A 1 311 ? 56.074 -35.410 -58.868 1.00 44.41 311 GLU A O 1
ATOM 2388 N N . THR A 1 312 ? 53.964 -34.908 -58.332 1.00 47.72 312 THR A N 1
ATOM 2389 C CA . THR A 1 312 ? 53.545 -36.289 -58.139 1.00 47.72 312 THR A CA 1
ATOM 2390 C C . THR A 1 312 ? 53.467 -36.925 -59.518 1.00 47.72 312 THR A C 1
ATOM 2392 O O . THR A 1 312 ? 52.527 -36.663 -60.271 1.00 47.72 312 THR A O 1
ATOM 2395 N N . GLY A 1 313 ? 54.481 -37.727 -59.839 1.00 47.12 313 GLY A N 1
ATOM 2396 C CA . GLY A 1 313 ? 54.496 -38.603 -60.996 1.00 47.12 313 GLY A CA 1
ATOM 2397 C C . GLY A 1 313 ? 53.214 -39.429 -61.059 1.00 47.12 313 GLY A C 1
ATOM 2398 O O . GLY A 1 313 ? 52.912 -40.212 -60.159 1.00 47.12 313 GLY A O 1
ATOM 2399 N N . LEU A 1 314 ? 52.469 -39.220 -62.139 1.00 48.44 314 LEU A N 1
ATOM 2400 C CA . LEU A 1 314 ? 51.478 -40.157 -62.643 1.00 48.44 314 LEU A CA 1
ATOM 2401 C C . LEU A 1 314 ? 52.230 -41.357 -63.229 1.00 48.44 314 LEU A C 1
ATOM 2403 O O . LEU A 1 314 ? 53.052 -41.198 -64.132 1.00 48.44 314 LEU A O 1
ATOM 2407 N N . SER A 1 315 ? 51.950 -42.538 -62.682 1.00 49.91 315 SER A N 1
ATOM 2408 C CA . SER A 1 315 ? 51.972 -43.802 -63.427 1.00 49.91 315 SER A CA 1
ATOM 2409 C C . SER A 1 315 ? 50.547 -44.109 -63.859 1.00 49.91 315 SER A C 1
ATOM 2411 O O . SER A 1 315 ? 49.642 -43.848 -63.032 1.00 49.91 315 SER A O 1
#